Protein AF-A0A6V7IRJ6-F1 (afdb_monomer)

Mean predicted aligned error: 11.33 Å

pLDDT: mean 83.78, std 18.16, range [30.88, 98.12]

Secondary structure (DSSP, 8-state):
----PPPPP-----PPP------GGGSSHHHHHHHHHHHHHHS-EEEEEEEE-SSTTEEEEEEEETTEEEEEEEE--EEEEEEESSPPPPPPTT-SEEE---PPGGGPPPSEEEEEEE-HHHHHHHHHHHHHHHTSTTEEEEESTT--HHHHHHHHHTTEEEE-GGG----SSEEEGGGEEEPP-SSPTTTT--PPPEEEEEEE-TTSSEEEEEEEETTTTEEEEEEEE-

Radius of gyration: 30.09 Å; Cα contacts (8 Å, |Δi|>4): 335; chains: 1; bounding box: 64×112×62 Å

Structure (mmCIF, N/CA/C/O backbone):
data_AF-A0A6V7IRJ6-F1
#
_entry.id   AF-A0A6V7IRJ6-F1
#
loop_
_atom_site.group_PDB
_atom_site.id
_atom_site.type_symbol
_atom_site.label_atom_id
_atom_site.label_alt_id
_atom_site.label_comp_id
_atom_site.label_asym_id
_atom_site.label_entity_id
_atom_site.label_seq_id
_atom_site.pdbx_PDB_ins_code
_atom_site.Cartn_x
_atom_site.Cartn_y
_atom_site.Cartn_z
_atom_site.occupancy
_atom_site.B_iso_or_equiv
_at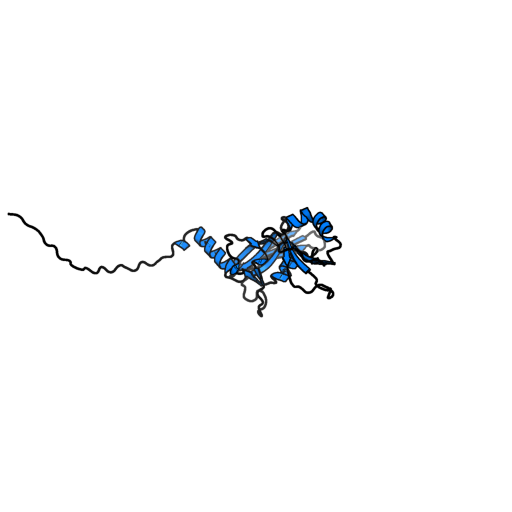om_site.auth_seq_id
_atom_site.auth_comp_id
_atom_site.auth_asym_id
_atom_site.auth_atom_id
_atom_site.pdbx_PDB_model_num
ATOM 1 N N . SER A 1 1 ? 19.409 89.544 25.525 1.00 38.66 1 SER A N 1
ATOM 2 C CA . SER A 1 1 ? 18.412 88.975 24.592 1.00 38.66 1 SER A CA 1
ATOM 3 C C . SER A 1 1 ? 19.029 87.798 23.844 1.00 38.66 1 SER A C 1
ATOM 5 O O . SER A 1 1 ? 20.207 87.872 23.528 1.00 38.66 1 SER A O 1
ATOM 7 N N . ARG A 1 2 ? 18.235 86.747 23.585 1.00 36.34 2 ARG A N 1
ATOM 8 C CA . ARG A 1 2 ? 18.533 85.481 22.866 1.00 36.34 2 ARG A CA 1
ATOM 9 C C . ARG A 1 2 ? 19.335 84.376 23.589 1.00 36.34 2 ARG A C 1
ATOM 11 O O . ARG A 1 2 ? 20.549 84.266 23.498 1.00 36.34 2 ARG A O 1
ATOM 18 N N . LYS A 1 3 ? 18.551 83.475 24.202 1.00 33.25 3 LYS A N 1
ATOM 19 C CA . LYS A 1 3 ? 18.837 82.059 24.508 1.00 33.25 3 LYS A CA 1
ATOM 20 C C . LYS A 1 3 ? 19.249 81.275 23.249 1.00 33.25 3 LYS A C 1
ATOM 22 O O . LYS A 1 3 ? 18.560 81.372 22.236 1.00 33.25 3 LYS A O 1
ATOM 27 N N . LYS A 1 4 ? 20.220 80.361 23.374 1.00 36.44 4 LYS A N 1
ATOM 28 C CA . LYS A 1 4 ? 20.241 79.091 22.623 1.00 36.44 4 LYS A CA 1
ATOM 29 C C . LYS A 1 4 ? 20.720 77.950 23.528 1.00 36.44 4 LYS A C 1
ATOM 31 O O . LYS A 1 4 ? 21.815 77.984 24.076 1.00 36.44 4 LYS A O 1
ATOM 36 N N . LYS A 1 5 ? 19.815 76.983 23.707 1.00 35.53 5 LYS A N 1
ATOM 37 C CA . LYS A 1 5 ? 19.931 75.736 24.473 1.00 35.53 5 LYS A CA 1
ATOM 38 C C . LYS A 1 5 ? 20.970 74.800 23.840 1.00 35.53 5 LYS A C 1
ATOM 40 O O . LYS A 1 5 ? 20.892 74.535 22.645 1.00 35.53 5 LYS A O 1
ATOM 45 N N . LYS A 1 6 ? 21.852 74.238 24.667 1.00 34.88 6 LYS A N 1
ATOM 46 C CA . LYS A 1 6 ? 22.570 72.974 24.436 1.00 34.88 6 LYS A CA 1
ATOM 47 C C . LYS A 1 6 ? 21.874 71.923 25.307 1.00 34.88 6 LYS A C 1
ATOM 49 O O . LYS A 1 6 ? 21.840 72.105 26.521 1.00 34.88 6 LYS A O 1
ATOM 54 N N . LEU A 1 7 ? 21.301 70.873 24.718 1.00 33.62 7 LEU A N 1
ATOM 55 C CA . LEU A 1 7 ? 20.891 69.675 25.457 1.00 33.62 7 LEU A CA 1
ATOM 56 C C . LEU A 1 7 ? 21.955 68.597 25.242 1.00 33.62 7 LEU A C 1
ATOM 58 O O . LEU A 1 7 ? 22.307 68.290 24.105 1.00 33.62 7 LEU A O 1
ATOM 62 N N . ARG A 1 8 ? 22.487 68.095 26.358 1.00 32.59 8 ARG A N 1
ATOM 63 C CA . ARG A 1 8 ? 23.376 66.938 26.462 1.00 32.59 8 ARG A CA 1
ATOM 64 C C . ARG A 1 8 ? 22.530 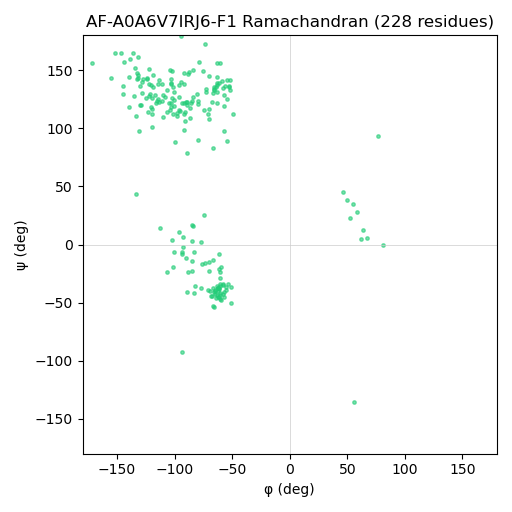65.683 26.690 1.00 32.59 8 ARG A C 1
ATOM 66 O O . ARG A 1 8 ? 21.477 65.757 27.316 1.00 32.59 8 ARG A O 1
ATOM 73 N N . SER A 1 9 ? 23.034 64.577 26.164 1.00 30.88 9 SER A N 1
ATOM 74 C CA . SER A 1 9 ? 22.588 63.196 26.333 1.00 30.88 9 SER A CA 1
ATOM 75 C C . SER A 1 9 ? 22.545 62.764 27.801 1.00 30.88 9 SER A C 1
ATOM 77 O O . SER A 1 9 ? 23.502 63.008 28.536 1.00 30.88 9 SER A O 1
ATOM 79 N N . ALA A 1 10 ? 21.473 62.075 28.185 1.00 33.12 10 ALA A N 1
ATOM 80 C CA . ALA A 1 10 ? 21.418 61.221 29.363 1.00 33.12 10 ALA A CA 1
ATOM 81 C C . ALA A 1 10 ? 20.864 59.864 28.910 1.00 33.12 10 ALA A C 1
ATOM 83 O O . ALA A 1 10 ? 19.788 59.799 28.315 1.00 33.12 10 ALA A O 1
ATOM 84 N N . GLU A 1 11 ? 21.675 58.830 29.106 1.00 35.16 11 GLU A N 1
ATOM 85 C CA . GLU A 1 11 ? 21.321 57.422 28.972 1.00 35.16 11 GLU A CA 1
ATOM 86 C C . GLU A 1 11 ? 20.320 57.073 30.075 1.00 35.16 11 GLU A C 1
ATOM 88 O O . GLU A 1 11 ? 20.567 57.386 31.238 1.00 35.16 11 GLU A O 1
ATOM 93 N N . ASP A 1 12 ? 19.210 56.431 29.713 1.00 33.56 12 ASP A N 1
ATOM 94 C CA . ASP A 1 12 ? 18.345 55.767 30.682 1.00 33.56 12 ASP A CA 1
ATOM 95 C C . ASP A 1 12 ? 18.006 54.374 30.147 1.00 33.56 12 ASP A C 1
ATOM 97 O O . ASP A 1 12 ? 17.361 54.197 29.107 1.00 33.56 12 ASP A O 1
ATOM 101 N N . SER A 1 13 ? 18.567 53.383 30.829 1.00 37.31 13 SER A N 1
ATOM 102 C CA . SER A 1 13 ? 18.490 51.963 30.520 1.00 37.31 13 SER A CA 1
ATOM 103 C C . SER A 1 13 ? 17.146 51.424 31.002 1.00 37.31 13 SER A C 1
ATOM 105 O O . SER A 1 13 ? 17.022 50.975 32.137 1.00 37.31 13 SER A O 1
ATOM 107 N N . ALA A 1 14 ? 16.129 51.468 30.143 1.00 35.50 14 ALA A N 1
ATOM 108 C CA . ALA A 1 14 ? 14.852 50.814 30.408 1.00 35.50 14 ALA A CA 1
ATOM 109 C C . ALA A 1 14 ? 14.903 49.345 29.954 1.00 35.50 14 ALA A C 1
ATOM 111 O O . ALA A 1 14 ? 14.922 49.037 28.760 1.00 35.50 14 ALA A O 1
ATOM 112 N N . GLU A 1 15 ? 14.928 48.437 30.930 1.00 33.97 15 GLU A N 1
ATOM 113 C CA . GLU A 1 15 ? 14.764 46.997 30.749 1.00 33.97 15 GLU A CA 1
ATOM 114 C C . GLU A 1 15 ? 13.424 46.682 30.062 1.00 33.97 15 GLU A C 1
ATOM 116 O O . GLU A 1 15 ? 12.343 46.968 30.576 1.00 33.97 15 GLU A O 1
ATOM 121 N N . ILE A 1 16 ? 13.494 46.058 28.886 1.00 40.81 16 ILE A N 1
ATOM 122 C CA . ILE A 1 16 ? 12.331 45.517 28.179 1.00 40.81 16 ILE A CA 1
ATOM 123 C C . ILE A 1 16 ? 11.978 44.172 28.834 1.00 40.81 16 ILE A C 1
ATOM 125 O O . ILE A 1 16 ? 12.826 43.271 28.837 1.00 40.81 16 ILE A O 1
ATOM 129 N N . PRO A 1 17 ? 10.748 43.957 29.341 1.00 37.81 17 PRO A N 1
ATOM 130 C CA . PRO A 1 17 ? 10.346 42.641 29.810 1.00 37.81 17 PRO A CA 1
ATOM 131 C C . PRO A 1 17 ? 10.358 41.686 28.617 1.00 37.81 17 PRO A C 1
ATOM 133 O O . PRO A 1 17 ? 9.674 41.923 27.618 1.00 37.81 17 PRO A O 1
ATOM 136 N N . ARG A 1 18 ? 11.141 40.604 28.712 1.00 40.09 18 ARG A N 1
ATOM 137 C CA . ARG A 1 18 ? 11.117 39.495 27.751 1.00 40.09 18 ARG A CA 1
ATOM 138 C C . ARG A 1 18 ? 9.696 38.947 27.685 1.00 40.09 18 ARG A C 1
ATOM 140 O O . ARG A 1 18 ? 9.286 38.151 28.527 1.00 40.09 18 ARG A O 1
ATOM 147 N N . GLY A 1 19 ? 8.947 39.394 26.681 1.00 34.41 19 GLY A N 1
ATOM 148 C CA . GLY A 1 19 ? 7.663 38.820 26.333 1.00 34.41 19 GLY A CA 1
ATOM 149 C C . GLY A 1 19 ? 7.848 37.327 26.101 1.00 34.41 19 GLY A C 1
ATOM 150 O O . GLY A 1 19 ? 8.685 36.912 25.299 1.00 34.41 19 GLY A O 1
ATOM 151 N N . LEU A 1 20 ? 7.071 36.519 26.823 1.00 39.84 20 LEU A N 1
ATOM 152 C CA . LEU A 1 20 ? 6.824 35.136 26.452 1.00 39.84 20 LEU A CA 1
ATOM 153 C C . LEU A 1 20 ? 6.416 35.144 24.973 1.00 39.84 20 LEU A C 1
ATOM 155 O O . LEU A 1 20 ? 5.342 35.649 24.636 1.00 39.84 20 LEU A O 1
ATOM 159 N N . VAL A 1 21 ? 7.253 34.589 24.096 1.00 43.25 21 VAL A N 1
ATOM 160 C CA . VAL A 1 21 ? 6.847 34.227 22.735 1.00 43.25 21 VAL A CA 1
ATOM 161 C C . VAL A 1 21 ? 5.839 33.095 22.891 1.00 43.25 21 VAL A C 1
ATOM 163 O O . VAL A 1 21 ? 6.161 31.909 22.886 1.00 43.25 21 VAL A O 1
ATOM 166 N N . ARG A 1 22 ? 4.591 33.470 23.152 1.00 46.69 22 ARG A N 1
ATOM 167 C CA . ARG A 1 22 ? 3.464 32.556 23.140 1.00 46.69 22 ARG A CA 1
ATOM 168 C C . ARG A 1 22 ? 3.274 32.213 21.667 1.00 46.69 22 ARG A C 1
ATOM 170 O O . ARG A 1 22 ? 2.869 33.082 20.902 1.00 46.69 22 ARG A O 1
ATOM 177 N N . ASN A 1 23 ? 3.621 30.990 21.261 1.00 46.50 23 ASN A N 1
ATOM 178 C CA . ASN A 1 23 ? 3.364 30.473 19.913 1.00 46.50 23 ASN A CA 1
ATOM 179 C C . ASN A 1 23 ? 1.862 30.614 19.586 1.00 46.50 23 ASN A C 1
ATOM 181 O O . ASN A 1 23 ? 1.068 29.712 19.864 1.00 46.50 23 ASN A O 1
ATOM 185 N N . MET A 1 24 ? 1.461 31.756 19.013 1.00 46.59 24 MET A N 1
ATOM 186 C CA . MET A 1 24 ? 0.076 32.044 18.615 1.00 46.59 24 MET A CA 1
ATOM 187 C C . MET A 1 24 ? -0.393 31.149 17.463 1.00 46.59 24 MET A C 1
ATOM 189 O O . MET A 1 24 ? -1.599 31.016 17.259 1.00 46.59 24 MET A O 1
ATOM 193 N N . GLU A 1 25 ? 0.528 30.450 16.789 1.00 51.25 25 GLU A N 1
ATOM 194 C CA . GLU A 1 25 ? 0.217 29.439 15.768 1.00 51.25 25 GLU A CA 1
ATOM 195 C C . GLU A 1 25 ? -0.596 28.247 16.307 1.00 51.25 25 GLU A C 1
ATOM 197 O O . GLU A 1 25 ? -1.053 27.420 15.531 1.00 51.25 25 GLU A O 1
ATOM 202 N N . THR A 1 26 ? -0.795 28.133 17.624 1.00 49.78 26 THR A N 1
ATOM 203 C CA . THR A 1 26 ? -1.525 27.014 18.247 1.00 49.78 26 THR A CA 1
ATOM 204 C C . THR A 1 26 ? -3.019 27.267 18.472 1.00 49.78 26 THR A C 1
ATOM 206 O O . THR A 1 26 ? -3.723 26.344 18.870 1.00 49.78 26 THR A O 1
ATOM 209 N N . SER A 1 27 ? -3.521 28.486 18.231 1.00 57.78 27 SER A N 1
ATOM 210 C CA . SER A 1 27 ? -4.923 28.846 18.533 1.00 57.78 27 SER A CA 1
ATOM 211 C C . SER A 1 27 ? -5.869 28.838 17.327 1.00 57.78 27 SER A C 1
ATOM 213 O O . SER A 1 27 ? -7.077 28.987 17.494 1.00 57.78 27 SER A O 1
ATOM 215 N N . THR A 1 28 ? -5.346 28.647 16.115 1.00 73.44 28 THR A N 1
ATOM 216 C CA . THR A 1 28 ? -6.130 28.644 14.876 1.00 73.44 28 THR A CA 1
ATOM 217 C C . THR A 1 28 ? -6.372 27.216 14.386 1.00 73.44 28 THR A C 1
ATOM 219 O O . THR A 1 28 ? -5.529 26.335 14.552 1.00 73.44 28 THR A O 1
ATOM 222 N N . LEU A 1 29 ? -7.509 26.980 13.721 1.00 72.62 29 LEU A N 1
ATOM 223 C CA . LEU A 1 29 ? -7.839 25.700 13.072 1.00 72.62 29 LEU A CA 1
ATOM 224 C C . LEU A 1 29 ? -6.706 25.211 12.145 1.00 72.62 29 LEU A C 1
ATOM 226 O O . LEU A 1 29 ? -6.395 24.023 12.105 1.00 72.62 29 LEU A O 1
ATOM 230 N N . SER A 1 30 ? -6.034 26.145 11.463 1.00 73.44 30 SER A N 1
ATOM 231 C CA . SER A 1 30 ? -4.861 25.874 10.626 1.00 73.44 30 SER A CA 1
ATOM 232 C C . SER A 1 30 ? -3.672 25.308 11.412 1.00 73.44 30 SER A C 1
ATOM 234 O O . SER A 1 30 ? -2.990 24.409 10.925 1.00 73.44 30 SER A O 1
ATOM 236 N N . GLY A 1 31 ? -3.449 25.774 12.642 1.00 74.31 31 GLY A N 1
ATOM 237 C CA . GLY A 1 31 ? -2.409 25.264 13.533 1.00 74.31 31 GLY A CA 1
ATOM 238 C C . GLY A 1 31 ? -2.655 23.823 13.974 1.00 74.31 31 GLY A C 1
ATOM 239 O O . GLY A 1 31 ? -1.730 23.009 13.989 1.00 74.31 31 GLY A O 1
ATOM 240 N N . PHE A 1 32 ? -3.913 23.481 14.273 1.00 73.56 32 PHE A N 1
ATOM 241 C CA . PHE A 1 32 ? -4.308 22.108 14.602 1.00 73.56 32 PHE A CA 1
ATOM 242 C C . PHE A 1 32 ? -4.112 21.156 13.419 1.00 73.56 32 PHE A C 1
ATOM 244 O O . PHE A 1 32 ? -3.514 20.094 13.596 1.00 73.56 32 PHE A O 1
ATOM 251 N N . LEU A 1 33 ? -4.545 21.556 12.218 1.00 73.25 33 LEU A N 1
ATOM 252 C CA . LEU A 1 33 ? -4.362 20.762 10.998 1.00 73.25 33 LEU A CA 1
ATOM 253 C C . LEU A 1 33 ? -2.880 20.535 10.699 1.00 73.25 33 LEU A C 1
ATOM 255 O O . LEU A 1 33 ? -2.457 19.397 10.515 1.00 73.25 33 LEU A O 1
ATOM 259 N N . ARG A 1 34 ? -2.064 21.590 10.763 1.00 76.50 34 ARG A N 1
ATOM 260 C CA . ARG A 1 34 ? -0.619 21.493 10.524 1.00 76.50 34 ARG A CA 1
ATOM 261 C C . ARG A 1 34 ? 0.080 20.597 11.549 1.00 76.50 34 ARG A C 1
ATOM 263 O O . ARG A 1 34 ? 0.989 19.851 11.194 1.00 76.50 34 ARG A O 1
ATOM 270 N N . LYS A 1 35 ? -0.344 20.630 12.818 1.00 77.19 35 LYS A N 1
ATOM 271 C CA . LYS A 1 35 ? 0.189 19.743 13.864 1.00 77.19 35 LYS A CA 1
ATOM 272 C C . LYS A 1 35 ? -0.191 18.280 13.621 1.00 77.19 35 LYS A C 1
ATOM 274 O O . LYS A 1 35 ? 0.668 17.415 13.766 1.00 77.19 35 LYS A O 1
ATOM 279 N N . ALA A 1 36 ? -1.444 18.008 13.255 1.00 75.31 36 ALA A N 1
ATOM 280 C CA . ALA A 1 36 ? -1.906 16.658 12.930 1.00 75.31 36 ALA A CA 1
ATOM 281 C C . ALA A 1 36 ? -1.178 16.096 11.697 1.00 75.31 36 ALA A C 1
ATOM 283 O O . ALA A 1 36 ? -0.689 14.971 11.729 1.00 75.31 36 ALA A O 1
ATOM 284 N N . GLN A 1 37 ? -1.003 16.914 10.659 1.00 78.19 37 GLN A N 1
ATOM 285 C 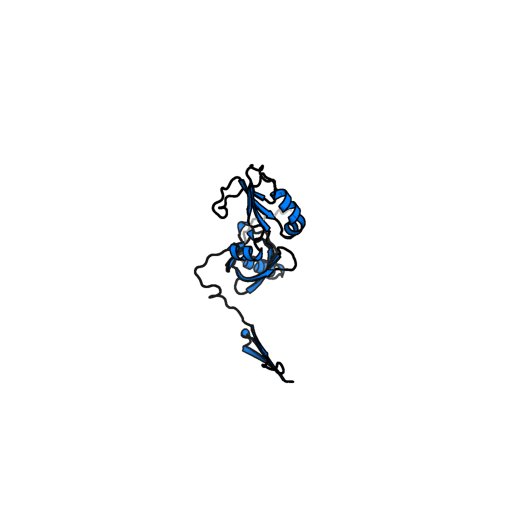CA . GLN A 1 37 ? -0.230 16.555 9.467 1.00 78.19 37 GLN A CA 1
ATOM 286 C C . GLN A 1 37 ? 1.237 16.288 9.780 1.00 78.19 37 GLN A C 1
ATOM 288 O O . GLN A 1 37 ? 1.830 15.353 9.254 1.00 78.19 37 GLN A O 1
ATOM 293 N N . ARG A 1 38 ? 1.831 17.089 10.664 1.00 81.62 38 ARG A N 1
ATOM 294 C CA . ARG A 1 38 ? 3.221 16.890 11.056 1.00 81.62 38 ARG A CA 1
ATOM 295 C C . ARG A 1 38 ? 3.422 15.571 11.798 1.00 81.62 38 ARG A C 1
ATOM 297 O O . ARG A 1 38 ? 4.356 14.856 11.470 1.00 81.62 38 ARG A O 1
ATOM 304 N N . LYS A 1 39 ? 2.519 15.209 12.718 1.00 84.38 39 LYS A N 1
ATOM 305 C CA . LYS A 1 39 ? 2.527 13.869 13.333 1.00 84.38 39 LYS A CA 1
ATOM 306 C C . LYS A 1 39 ? 2.413 12.766 12.280 1.00 84.38 39 LYS A C 1
ATOM 308 O O . LYS A 1 39 ? 3.133 11.781 12.345 1.00 84.38 39 LYS A O 1
ATOM 313 N N . LEU A 1 40 ? 1.532 12.952 11.296 1.00 87.31 40 LEU A N 1
ATOM 314 C CA . LEU A 1 40 ? 1.356 11.995 10.209 1.00 87.31 40 LEU A CA 1
ATOM 315 C C . LEU A 1 40 ? 2.648 11.795 9.401 1.00 87.31 40 LEU A C 1
ATOM 317 O O . LEU A 1 40 ? 2.912 10.694 8.947 1.00 87.31 40 LEU A O 1
ATOM 321 N N . ILE A 1 41 ? 3.473 12.824 9.228 1.00 88.31 41 ILE A N 1
ATOM 322 C CA . ILE A 1 41 ? 4.736 12.714 8.485 1.00 88.31 41 ILE A CA 1
ATOM 323 C C . ILE A 1 41 ? 5.873 12.171 9.363 1.00 88.31 41 ILE A C 1
ATOM 325 O O . ILE A 1 41 ? 6.658 11.346 8.899 1.00 88.31 41 ILE A O 1
ATOM 329 N N . ASP A 1 42 ? 5.961 12.628 10.612 1.00 88.50 42 ASP A N 1
ATOM 330 C CA . ASP A 1 42 ? 7.116 12.387 11.483 1.00 88.50 42 ASP A CA 1
ATOM 331 C C . ASP A 1 42 ? 7.039 11.032 12.223 1.00 88.50 42 ASP A C 1
ATOM 333 O O . ASP A 1 42 ? 8.073 10.498 12.631 1.00 88.50 42 ASP A O 1
ATOM 337 N N . SER A 1 43 ? 5.839 10.461 12.392 1.00 91.44 43 SER A N 1
ATOM 338 C CA . SER A 1 43 ? 5.612 9.262 13.212 1.00 91.44 43 SER A CA 1
ATOM 339 C C . SER A 1 43 ? 5.398 7.988 12.377 1.00 91.44 43 SER A C 1
ATOM 341 O O . SER A 1 43 ? 4.859 8.047 11.269 1.00 91.44 43 SER A O 1
ATOM 343 N N . PRO A 1 44 ? 5.779 6.803 12.897 1.00 93.31 44 PRO A N 1
ATOM 344 C CA . PRO A 1 44 ? 5.533 5.529 12.231 1.00 93.31 44 PRO A CA 1
ATOM 345 C C . PRO A 1 44 ? 4.042 5.169 12.232 1.00 93.31 44 PRO A C 1
ATOM 347 O O . PRO A 1 44 ? 3.308 5.431 13.186 1.00 93.31 44 PRO A O 1
ATOM 350 N N . TRP A 1 45 ? 3.596 4.528 11.158 1.00 94.81 45 TRP A N 1
ATOM 351 C CA . TRP A 1 45 ? 2.210 4.139 10.926 1.00 94.81 45 TRP A CA 1
ATOM 352 C C . TRP A 1 45 ? 2.053 2.645 11.137 1.00 94.81 45 TRP A C 1
ATOM 354 O O . TRP A 1 45 ? 2.664 1.855 10.423 1.00 94.81 45 TRP A O 1
ATOM 364 N N . HIS A 1 46 ? 1.183 2.242 12.057 1.00 95.19 46 HIS A N 1
ATOM 365 C CA . HIS A 1 46 ? 0.773 0.848 12.194 1.00 95.19 46 HIS A CA 1
ATOM 366 C C . HIS A 1 46 ? -0.468 0.608 11.329 1.00 95.19 46 HIS A C 1
ATOM 368 O O . HIS A 1 46 ? -1.566 1.051 11.671 1.00 95.19 46 HIS A O 1
ATOM 374 N N . ILE A 1 47 ? -0.303 -0.079 10.201 1.00 95.94 47 ILE A N 1
ATOM 375 C CA . ILE A 1 47 ? -1.370 -0.292 9.215 1.00 95.94 47 ILE A CA 1
ATOM 376 C C . ILE A 1 47 ? -2.352 -1.331 9.742 1.00 95.94 47 ILE A C 1
ATOM 378 O O . ILE A 1 47 ? -1.975 -2.488 9.892 1.00 95.94 47 ILE A O 1
ATOM 382 N N . LEU A 1 48 ? -3.606 -0.947 9.980 1.00 95.62 48 LEU A N 1
ATOM 383 C CA . LEU A 1 48 ? -4.670 -1.847 10.438 1.00 95.62 48 LEU A CA 1
ATOM 384 C C . LEU A 1 48 ? -5.421 -2.487 9.270 1.00 95.62 48 LEU A C 1
ATOM 386 O O . LEU A 1 48 ? -5.776 -3.662 9.323 1.00 95.62 48 LEU A O 1
ATOM 390 N N . GLN A 1 49 ? -5.696 -1.703 8.227 1.00 96.31 49 GLN A N 1
ATOM 391 C CA . GLN A 1 49 ? -6.463 -2.171 7.081 1.00 96.31 49 GLN A CA 1
ATOM 392 C C . GLN A 1 49 ? -6.129 -1.364 5.829 1.00 96.31 49 GLN A C 1
ATOM 394 O O . GLN A 1 49 ? -5.971 -0.145 5.882 1.00 96.31 49 GLN A O 1
ATOM 399 N N . VAL A 1 50 ? -6.097 -2.051 4.691 1.00 97.88 50 VAL A N 1
ATOM 400 C CA . VAL A 1 50 ? -6.043 -1.446 3.360 1.00 97.88 50 VAL A CA 1
ATOM 401 C C . VAL A 1 50 ? -7.284 -1.904 2.602 1.00 97.88 50 VAL A C 1
ATOM 403 O O . VAL A 1 50 ? -7.547 -3.104 2.533 1.00 97.88 50 VAL A O 1
ATOM 406 N N . VAL A 1 51 ? -8.063 -0.968 2.064 1.00 97.62 51 VAL A N 1
ATOM 407 C CA . VAL A 1 51 ? -9.312 -1.267 1.346 1.00 97.62 51 VAL A CA 1
ATOM 408 C C . VAL A 1 51 ? -9.299 -0.575 -0.009 1.00 97.62 51 VAL A C 1
ATOM 410 O O . VAL A 1 51 ? -9.018 0.619 -0.084 1.00 97.62 51 VAL A O 1
ATOM 413 N N . GLU A 1 52 ? -9.608 -1.313 -1.071 1.00 96.38 52 GLU A N 1
ATOM 414 C CA . GLU A 1 52 ? -9.811 -0.749 -2.410 1.00 96.38 52 GLU A CA 1
ATOM 415 C C . GLU A 1 52 ? -11.015 0.197 -2.413 1.00 96.38 52 GLU A C 1
ATOM 417 O O . GLU A 1 52 ? -12.040 -0.076 -1.782 1.00 96.38 52 GLU A O 1
ATOM 422 N N . THR A 1 53 ? -10.895 1.333 -3.097 1.00 96.81 53 THR A N 1
ATOM 423 C CA . THR A 1 53 ? -12.037 2.225 -3.328 1.00 96.81 53 THR A CA 1
ATOM 424 C C . THR A 1 53 ? -12.681 1.923 -4.684 1.00 96.81 53 THR A C 1
ATOM 426 O O . THR A 1 53 ? -12.245 1.046 -5.424 1.00 96.81 53 THR A O 1
ATOM 429 N N . HIS A 1 54 ? -13.740 2.658 -5.028 1.00 94.44 54 HIS A N 1
ATOM 430 C CA . HIS A 1 54 ? -14.338 2.587 -6.365 1.00 94.44 54 HIS A CA 1
ATOM 431 C C . HIS A 1 54 ? -13.446 3.198 -7.459 1.00 94.44 54 HIS A C 1
ATOM 433 O O . HIS A 1 54 ? -13.699 2.979 -8.640 1.00 94.44 54 HIS A O 1
ATOM 439 N N . GLU A 1 55 ? -12.425 3.972 -7.081 1.00 95.75 55 GLU A N 1
ATOM 440 C CA . GLU A 1 55 ? -11.489 4.603 -8.008 1.00 95.75 55 GLU A CA 1
ATOM 441 C C . GLU A 1 55 ? -10.276 3.676 -8.232 1.00 95.75 55 GLU A C 1
ATOM 443 O O . GLU A 1 55 ? -9.575 3.343 -7.271 1.00 95.75 55 GLU A O 1
ATOM 448 N N . PRO A 1 56 ? -9.980 3.257 -9.478 1.00 95.69 56 PRO A N 1
ATOM 449 C CA . PRO A 1 56 ? -8.860 2.362 -9.759 1.00 95.69 56 PRO A CA 1
ATOM 450 C C . PRO A 1 56 ? -7.516 2.918 -9.283 1.00 95.69 56 PRO A C 1
ATOM 452 O O . PRO A 1 56 ? -7.137 4.037 -9.616 1.00 95.69 56 PRO A O 1
ATOM 455 N N . GLY A 1 57 ? -6.770 2.118 -8.519 1.00 96.38 57 GLY A N 1
ATOM 456 C CA . GLY A 1 57 ? -5.478 2.525 -7.959 1.00 96.38 57 GLY A CA 1
ATOM 457 C C . GLY A 1 57 ? -5.574 3.371 -6.691 1.00 96.38 57 GLY A C 1
ATOM 458 O O . GLY A 1 57 ? -4.539 3.708 -6.120 1.00 96.38 57 GLY A O 1
ATOM 459 N N . HIS A 1 58 ? -6.776 3.677 -6.203 1.00 97.50 58 HIS A N 1
ATOM 460 C CA . HIS A 1 58 ? -6.971 4.377 -4.940 1.00 97.50 58 HIS A CA 1
ATOM 461 C C . HIS A 1 58 ? -7.371 3.403 -3.830 1.00 97.50 58 HIS A C 1
ATOM 463 O O . HIS A 1 58 ? -8.237 2.541 -3.982 1.00 97.50 58 HIS A O 1
ATOM 469 N N . PHE A 1 59 ? -6.740 3.574 -2.674 1.00 98.12 59 PHE A N 1
ATOM 470 C CA . PHE A 1 59 ? -6.959 2.762 -1.488 1.00 98.12 59 PHE A CA 1
ATOM 471 C C . PHE A 1 59 ? -7.252 3.653 -0.286 1.00 98.12 59 PHE A C 1
ATOM 473 O O . PHE A 1 59 ? -6.655 4.718 -0.105 1.00 98.12 59 PHE A O 1
ATOM 480 N N . ARG A 1 60 ? -8.157 3.188 0.573 1.00 97.75 60 ARG A N 1
ATOM 481 C CA . ARG A 1 60 ? -8.340 3.714 1.923 1.00 97.75 60 ARG A CA 1
ATOM 482 C C . ARG A 1 60 ? -7.445 2.923 2.869 1.00 97.75 60 ARG A C 1
ATOM 484 O O . ARG A 1 60 ? -7.658 1.728 3.075 1.00 97.75 60 ARG A O 1
ATOM 491 N N . LEU A 1 61 ? -6.457 3.600 3.433 1.00 97.31 61 LEU A N 1
ATOM 492 C CA . LEU A 1 61 ? -5.530 3.057 4.414 1.00 97.31 61 LEU A CA 1
ATOM 493 C C . LEU A 1 61 ? -5.962 3.514 5.810 1.00 97.31 61 LEU A C 1
ATOM 495 O O . LEU A 1 61 ? -5.995 4.710 6.091 1.00 97.31 61 LEU A O 1
ATOM 499 N N . TRP A 1 62 ? -6.287 2.565 6.680 1.00 96.81 62 TRP A N 1
ATOM 500 C CA . TRP A 1 62 ? -6.516 2.818 8.098 1.00 96.81 62 TRP A CA 1
ATOM 501 C C . TRP A 1 62 ? -5.236 2.511 8.858 1.00 96.81 62 TRP A C 1
ATOM 503 O O . TRP A 1 62 ? -4.801 1.356 8.890 1.00 96.81 62 TRP A O 1
ATOM 513 N N . ALA A 1 63 ? -4.639 3.531 9.463 1.00 95.38 63 ALA A N 1
ATOM 514 C CA . ALA A 1 63 ? -3.397 3.386 10.205 1.00 95.38 63 ALA A CA 1
ATOM 515 C C . ALA A 1 63 ? -3.481 4.063 11.570 1.00 95.38 63 ALA A C 1
ATOM 517 O O . ALA A 1 63 ? -4.094 5.119 11.720 1.00 95.38 63 ALA A O 1
ATOM 518 N N . LEU A 1 64 ? -2.852 3.443 12.562 1.00 94.44 64 LEU A N 1
ATOM 519 C CA . LEU A 1 64 ? -2.644 4.043 13.868 1.00 94.44 64 LEU A CA 1
ATOM 520 C C . LEU A 1 64 ? -1.323 4.820 13.854 1.00 94.44 64 LEU A C 1
ATOM 522 O O . LEU A 1 64 ? -0.271 4.239 13.572 1.00 94.44 64 LEU A O 1
ATOM 526 N N . VAL A 1 65 ? -1.391 6.110 14.167 1.00 92.69 65 VAL A N 1
ATOM 527 C CA . VAL A 1 65 ? -0.250 7.033 14.220 1.00 92.69 65 VAL A CA 1
ATOM 528 C C . VAL A 1 65 ? -0.318 7.757 15.558 1.00 92.69 65 VAL A C 1
ATOM 530 O O . VAL A 1 65 ? -1.331 8.373 15.868 1.00 92.69 65 VAL A O 1
ATOM 533 N N . ASP A 1 66 ? 0.709 7.620 16.397 1.00 89.31 66 ASP A N 1
ATOM 534 C CA . ASP A 1 66 ? 0.727 8.169 17.766 1.00 89.31 66 ASP A CA 1
ATOM 535 C C . ASP A 1 66 ? -0.558 7.898 18.578 1.00 89.31 66 ASP A C 1
ATOM 537 O O . ASP A 1 66 ? -1.087 8.783 19.249 1.00 89.31 66 ASP A O 1
ATOM 541 N N . GLN A 1 67 ? -1.062 6.658 18.528 1.00 87.69 67 GLN A N 1
ATOM 542 C CA . GLN A 1 67 ? -2.300 6.208 19.196 1.00 87.69 67 GLN A CA 1
ATOM 543 C C . GLN A 1 67 ? -3.608 6.819 18.652 1.00 87.69 67 GLN A C 1
ATOM 545 O O . GLN A 1 67 ? -4.684 6.538 19.187 1.00 87.69 67 GLN A O 1
ATOM 550 N N . GLU A 1 68 ? -3.548 7.601 17.575 1.00 89.00 68 GLU A N 1
ATOM 551 C CA . GLU A 1 68 ? -4.705 8.158 16.875 1.00 89.00 68 GLU A CA 1
ATOM 552 C C . GLU A 1 68 ? -4.963 7.365 15.584 1.00 89.00 68 GLU A C 1
ATOM 554 O O . GLU A 1 68 ? -4.038 6.952 14.885 1.00 89.00 68 GLU A O 1
ATOM 559 N N . LEU A 1 69 ? -6.235 7.087 15.283 1.00 91.50 69 LEU A N 1
ATOM 560 C CA . LEU A 1 69 ? -6.616 6.386 14.057 1.00 91.50 69 LEU A CA 1
ATOM 561 C C . LEU A 1 69 ? -6.769 7.397 12.920 1.00 91.50 69 LEU A C 1
ATOM 563 O O . LEU A 1 69 ? -7.621 8.282 12.991 1.00 91.50 69 LEU A O 1
ATOM 567 N N . HIS A 1 70 ? -6.003 7.210 11.851 1.00 92.50 70 HIS A N 1
ATOM 568 C CA . HIS A 1 70 ? -6.049 8.041 10.657 1.00 92.50 70 HIS A CA 1
ATOM 569 C C . HIS A 1 70 ? -6.621 7.271 9.467 1.00 92.50 70 HIS A C 1
ATOM 571 O O . HIS A 1 70 ? -6.282 6.109 9.226 1.00 92.50 70 HIS A O 1
ATOM 577 N N . GLN A 1 71 ? -7.481 7.953 8.708 1.00 94.75 71 GLN A N 1
ATOM 578 C CA . GLN A 1 71 ? -7.927 7.510 7.394 1.00 94.75 71 GLN A CA 1
ATOM 579 C C . GLN A 1 71 ? -7.094 8.223 6.330 1.00 94.75 71 GLN A C 1
ATOM 581 O O . GLN A 1 71 ? -7.230 9.428 6.140 1.00 94.75 71 GLN A O 1
ATOM 586 N N . ILE A 1 72 ? -6.272 7.472 5.612 1.00 94.81 72 ILE A N 1
ATOM 587 C CA . ILE A 1 72 ? -5.306 8.000 4.650 1.00 94.81 72 ILE A CA 1
ATOM 588 C C . ILE A 1 72 ? -5.706 7.543 3.248 1.00 94.81 72 ILE A C 1
ATOM 590 O O . ILE A 1 72 ? -6.109 6.392 3.044 1.00 94.81 72 ILE A O 1
ATOM 594 N N . ARG A 1 73 ? -5.604 8.438 2.263 1.00 95.94 73 ARG A N 1
ATOM 595 C CA . ARG A 1 73 ? -5.827 8.099 0.855 1.00 95.94 73 ARG A CA 1
ATOM 596 C C . ARG A 1 73 ? -4.502 7.700 0.215 1.00 95.94 73 ARG A C 1
ATOM 598 O O . ARG A 1 73 ? -3.622 8.535 0.025 1.00 95.94 73 ARG A O 1
ATOM 605 N N . LEU A 1 74 ? -4.375 6.429 -0.141 1.00 96.69 74 LEU A N 1
ATOM 606 C CA . LEU A 1 74 ? -3.180 5.872 -0.762 1.00 96.69 74 LEU A CA 1
ATOM 607 C C . LEU A 1 74 ? -3.396 5.700 -2.270 1.00 96.69 74 LEU A C 1
ATOM 609 O O . LEU A 1 74 ? -4.354 5.055 -2.688 1.00 96.69 74 LEU A O 1
ATOM 613 N N . ILE A 1 75 ? -2.497 6.256 -3.078 1.00 97.00 75 ILE A N 1
ATOM 614 C CA . ILE A 1 75 ? -2.492 6.125 -4.539 1.00 97.00 75 ILE A CA 1
ATOM 615 C C . ILE A 1 75 ? -1.414 5.119 -4.945 1.00 97.00 75 ILE A C 1
ATOM 617 O O . ILE A 1 75 ? -0.224 5.291 -4.655 1.00 97.00 75 ILE A O 1
ATOM 621 N N . VAL A 1 76 ? -1.834 4.070 -5.642 1.00 97.56 76 VAL A N 1
ATOM 622 C CA . VAL A 1 76 ? -1.014 2.926 -6.032 1.00 97.56 76 VAL A CA 1
ATOM 623 C C . VAL A 1 76 ? -0.995 2.818 -7.558 1.00 97.56 76 VAL A C 1
ATOM 625 O O . VAL A 1 76 ? -2.020 2.501 -8.160 1.00 97.56 76 VAL A O 1
ATOM 628 N N . PRO A 1 77 ? 0.157 3.059 -8.208 1.00 96.88 77 PRO A N 1
ATOM 629 C CA . PRO A 1 77 ? 0.276 2.889 -9.649 1.00 96.88 77 PRO A CA 1
ATOM 630 C C . PRO A 1 77 ? 0.435 1.411 -10.037 1.00 96.88 77 PRO A C 1
ATOM 632 O O . PRO A 1 77 ? 0.958 0.586 -9.275 1.00 96.88 77 PRO A O 1
ATOM 635 N N . ARG A 1 78 ? 0.089 1.094 -11.285 1.00 96.12 78 ARG A N 1
ATOM 636 C CA . ARG A 1 78 ? 0.507 -0.137 -11.949 1.00 96.12 78 ARG A CA 1
ATOM 637 C C . ARG A 1 78 ? 1.999 -0.060 -12.248 1.00 96.12 78 ARG A C 1
ATOM 639 O O . ARG A 1 78 ? 2.453 0.764 -13.038 1.00 96.12 78 ARG A O 1
ATOM 646 N N . ILE A 1 79 ? 2.756 -0.956 -11.630 1.00 95.44 79 ILE A N 1
ATOM 647 C CA . ILE A 1 79 ? 4.167 -1.183 -11.930 1.00 95.44 79 ILE A CA 1
ATOM 648 C C . ILE A 1 79 ? 4.300 -2.504 -12.682 1.00 95.44 79 ILE A C 1
ATOM 650 O O . ILE A 1 79 ? 3.702 -3.509 -12.296 1.00 95.44 79 ILE A O 1
ATOM 654 N N . PHE A 1 80 ? 5.053 -2.500 -13.771 1.00 94.38 80 PHE A N 1
ATOM 655 C CA . PHE A 1 80 ? 5.399 -3.701 -14.524 1.00 94.38 80 PHE A CA 1
ATOM 656 C C . PHE A 1 80 ? 6.746 -3.491 -15.210 1.00 94.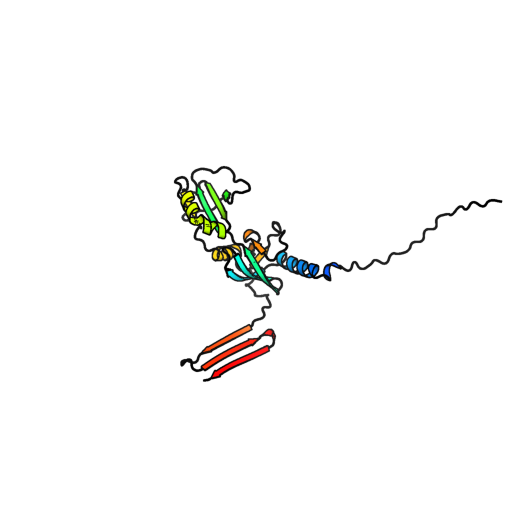38 80 PHE A C 1
ATOM 658 O O . PHE A 1 80 ? 7.243 -2.364 -15.306 1.00 94.38 80 PHE A O 1
ATOM 665 N N . TYR A 1 81 ? 7.345 -4.582 -15.669 1.00 94.38 81 TYR A N 1
ATOM 666 C CA . TYR A 1 81 ? 8.684 -4.561 -16.242 1.00 94.38 81 TYR A CA 1
ATOM 667 C C . TYR A 1 81 ? 8.673 -5.099 -17.663 1.00 94.38 81 TYR A C 1
ATOM 669 O O . TYR A 1 81 ? 8.031 -6.113 -17.935 1.00 94.38 81 TYR A O 1
ATOM 677 N N . VAL A 1 82 ? 9.408 -4.438 -18.552 1.00 92.75 82 VAL A N 1
ATOM 678 C CA . VAL A 1 82 ? 9.573 -4.856 -19.947 1.00 92.75 82 VAL A CA 1
ATOM 679 C C . VAL A 1 82 ? 11.053 -5.091 -20.210 1.00 92.75 82 VAL A C 1
ATOM 681 O O . VAL A 1 82 ? 11.859 -4.167 -20.085 1.00 92.75 82 VAL A O 1
ATOM 684 N N . ASN A 1 83 ? 11.404 -6.328 -20.552 1.00 93.94 83 ASN A N 1
ATOM 685 C CA . ASN A 1 83 ? 12.744 -6.711 -20.981 1.00 93.94 83 ASN A CA 1
ATOM 686 C C . ASN A 1 83 ? 12.806 -6.644 -22.508 1.00 93.94 83 ASN A C 1
ATOM 688 O O . ASN A 1 83 ? 12.029 -7.309 -23.194 1.00 93.94 83 ASN A O 1
ATOM 692 N N . THR A 1 84 ? 13.713 -5.838 -23.044 1.00 92.50 84 THR A N 1
ATOM 693 C CA . THR A 1 84 ? 13.820 -5.582 -24.486 1.00 92.50 84 THR A CA 1
ATOM 694 C C . THR A 1 84 ? 15.215 -5.905 -24.994 1.00 92.50 84 THR A C 1
ATOM 696 O O . THR A 1 84 ? 16.210 -5.671 -24.304 1.00 92.50 84 THR A O 1
ATOM 699 N N . ARG A 1 85 ? 15.296 -6.464 -26.203 1.00 91.94 85 ARG A N 1
ATOM 700 C CA . ARG A 1 85 ? 16.569 -6.831 -26.838 1.00 91.94 85 ARG A CA 1
ATOM 701 C C . ARG A 1 85 ? 17.351 -5.594 -27.258 1.00 91.94 85 ARG A C 1
ATOM 703 O O . ARG A 1 85 ? 18.564 -5.550 -27.078 1.00 91.94 85 ARG A O 1
ATOM 710 N N . LYS A 1 86 ? 16.647 -4.579 -27.760 1.00 90.69 86 LYS A N 1
ATOM 711 C CA . LYS A 1 86 ? 17.222 -3.304 -28.176 1.00 90.69 86 LYS A CA 1
ATOM 712 C C . LYS A 1 86 ? 17.104 -2.259 -27.076 1.00 90.69 86 LYS A C 1
ATOM 714 O O . LYS A 1 86 ? 16.058 -2.114 -26.451 1.00 90.69 86 LYS A O 1
ATOM 719 N N . GLU A 1 87 ? 18.177 -1.506 -26.882 1.00 90.69 87 GLU A N 1
ATOM 720 C CA . GLU A 1 87 ? 18.166 -0.365 -25.981 1.00 90.69 87 GLU A CA 1
ATOM 721 C C . GLU A 1 87 ? 17.240 0.740 -26.507 1.00 90.69 87 GLU A C 1
ATOM 723 O O . GLU A 1 87 ? 17.226 1.072 -27.696 1.00 90.69 87 GLU A O 1
ATOM 728 N N . ARG A 1 88 ? 16.442 1.294 -25.596 1.00 86.94 88 ARG A N 1
ATOM 729 C CA . ARG A 1 88 ? 15.619 2.480 -25.816 1.00 86.94 88 ARG A CA 1
ATOM 730 C C . ARG A 1 88 ? 16.424 3.742 -25.480 1.00 86.94 88 ARG A C 1
ATOM 732 O O . ARG A 1 88 ? 17.233 3.682 -24.554 1.00 86.94 88 ARG A O 1
ATOM 739 N N . PRO A 1 89 ? 16.190 4.861 -26.191 1.00 87.81 89 PRO A N 1
ATOM 740 C CA . PRO A 1 89 ? 16.800 6.151 -25.860 1.00 87.81 89 PRO A CA 1
ATOM 741 C C . PRO A 1 89 ? 16.392 6.594 -24.456 1.00 87.81 89 PRO A C 1
ATOM 743 O O . PRO A 1 89 ? 15.346 6.166 -23.987 1.00 87.81 89 PRO A O 1
ATOM 746 N N . ASP A 1 90 ? 17.176 7.449 -23.802 1.00 85.62 90 ASP A N 1
ATOM 747 C CA . ASP A 1 90 ? 16.859 7.892 -22.442 1.00 85.62 90 ASP A CA 1
ATOM 748 C C . ASP A 1 90 ? 15.429 8.455 -22.330 1.00 85.62 90 ASP A C 1
ATOM 750 O O . ASP A 1 90 ? 14.996 9.209 -23.209 1.00 85.62 90 ASP A O 1
ATOM 754 N N . PRO A 1 91 ? 14.685 8.086 -21.269 1.00 87.69 91 PRO A N 1
ATOM 755 C CA . PRO A 1 91 ? 13.310 8.528 -21.096 1.00 87.69 91 PRO A CA 1
ATOM 756 C C . PRO A 1 91 ? 13.259 10.046 -20.911 1.00 87.69 91 PRO A C 1
ATOM 758 O O . PRO A 1 91 ? 14.030 10.627 -20.141 1.00 87.69 91 PRO A O 1
ATOM 761 N N . GLY A 1 92 ? 12.321 10.690 -21.599 1.00 86.12 92 GLY A N 1
ATOM 762 C CA . GLY A 1 92 ? 12.009 12.096 -21.394 1.00 86.12 92 GLY A CA 1
ATOM 763 C C . GLY A 1 92 ? 11.247 12.335 -20.080 1.00 86.12 92 GLY A C 1
ATOM 764 O O . GLY A 1 92 ? 10.787 11.398 -19.430 1.00 86.12 92 GLY A O 1
ATOM 765 N N . PRO A 1 93 ? 11.024 13.603 -19.688 1.00 82.44 93 PRO A N 1
ATOM 766 C CA . PRO A 1 93 ? 10.310 13.939 -18.449 1.00 82.44 93 PRO A CA 1
ATOM 767 C C . PRO A 1 93 ? 8.862 13.424 -18.385 1.00 82.44 93 PRO A C 1
ATOM 769 O O . PRO A 1 93 ? 8.309 13.283 -17.298 1.00 82.44 93 PRO A O 1
ATOM 772 N N . ALA A 1 94 ? 8.240 13.185 -19.542 1.00 84.19 94 ALA A N 1
ATOM 773 C CA . ALA A 1 94 ? 6.868 12.693 -19.661 1.00 84.19 94 ALA A CA 1
ATOM 774 C C . ALA A 1 94 ? 6.780 11.161 -19.771 1.00 84.19 94 ALA A C 1
ATOM 776 O O . ALA A 1 94 ? 5.680 10.607 -19.734 1.00 84.19 94 ALA A O 1
ATOM 777 N N . ASP A 1 95 ? 7.913 10.472 -19.923 1.00 86.12 95 ASP A N 1
ATOM 778 C CA . ASP A 1 95 ? 7.931 9.022 -20.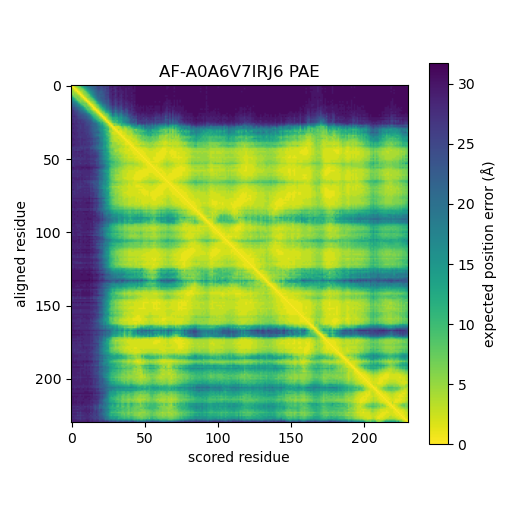036 1.00 86.12 95 ASP A CA 1
ATOM 779 C C . ASP A 1 95 ? 7.641 8.372 -18.682 1.00 86.12 95 ASP A C 1
ATOM 781 O O . ASP A 1 95 ? 8.253 8.668 -17.657 1.00 86.12 95 ASP A O 1
ATOM 785 N N . LEU A 1 96 ? 6.714 7.417 -18.685 1.00 89.38 96 LEU A N 1
ATOM 786 C CA . LEU A 1 96 ? 6.297 6.685 -17.485 1.00 89.38 96 LEU A CA 1
ATOM 787 C C . LEU A 1 96 ? 7.214 5.501 -17.160 1.00 89.38 96 LEU A C 1
ATOM 789 O O . LEU A 1 96 ? 6.826 4.601 -16.410 1.00 89.38 96 LEU A O 1
ATOM 793 N N . TRP A 1 97 ? 8.409 5.452 -17.746 1.00 91.25 97 TRP A N 1
ATOM 794 C CA . TRP A 1 97 ? 9.314 4.321 -17.632 1.00 91.25 97 TRP A CA 1
ATOM 795 C C . TRP A 1 97 ? 10.747 4.749 -17.336 1.00 91.25 97 TRP A C 1
ATOM 797 O O . TRP A 1 97 ? 11.188 5.834 -17.697 1.00 91.25 97 TRP A O 1
ATOM 807 N N . LYS A 1 98 ? 11.488 3.873 -16.657 1.00 93.56 98 LYS A N 1
ATOM 808 C CA . LYS A 1 98 ? 12.902 4.083 -16.325 1.00 93.56 98 LYS A CA 1
ATOM 809 C C . LYS A 1 98 ? 13.705 2.802 -16.484 1.00 93.56 98 LYS A C 1
ATOM 811 O O . LYS A 1 98 ? 13.205 1.718 -16.174 1.00 93.56 98 LYS A O 1
ATOM 816 N N . LYS A 1 99 ? 14.959 2.914 -16.930 1.00 93.94 99 LYS A N 1
ATOM 817 C CA . LYS A 1 99 ? 15.888 1.773 -16.958 1.00 93.94 99 LYS A CA 1
ATOM 818 C C . LYS A 1 99 ? 16.148 1.300 -15.527 1.00 93.94 99 LYS A C 1
ATOM 820 O O . LYS A 1 99 ? 16.288 2.113 -14.612 1.00 93.94 99 LYS A O 1
ATOM 825 N N . CYS A 1 100 ? 16.161 -0.010 -15.310 1.00 94.44 100 CYS A N 1
ATOM 826 C CA . CYS A 1 100 ? 16.357 -0.588 -13.984 1.00 94.44 100 CYS A CA 1
ATOM 827 C C . CYS A 1 100 ? 17.114 -1.916 -14.054 1.00 94.44 100 CYS A C 1
ATOM 829 O O . CYS A 1 100 ? 17.231 -2.531 -15.111 1.00 94.44 100 CYS A O 1
ATOM 831 N N . GLN A 1 101 ? 17.620 -2.362 -12.906 1.00 94.31 101 GLN A N 1
ATOM 832 C CA . GLN A 1 101 ? 18.295 -3.648 -12.758 1.00 94.31 101 GLN A CA 1
ATOM 833 C C . GLN A 1 101 ? 17.525 -4.494 -11.741 1.00 94.31 101 GLN A C 1
ATOM 835 O O . GLN A 1 101 ? 17.380 -4.107 -10.579 1.00 94.31 101 GLN A O 1
ATOM 840 N N . LYS A 1 102 ? 16.986 -5.630 -12.193 1.00 94.12 102 LYS A N 1
ATOM 841 C CA . LYS A 1 102 ? 16.246 -6.608 -11.382 1.00 94.12 102 LYS A CA 1
ATOM 842 C C . LYS A 1 102 ? 16.548 -8.018 -11.879 1.00 94.12 102 LYS A C 1
ATOM 844 O O . LYS A 1 102 ? 16.915 -8.203 -13.034 1.00 94.12 102 LYS A O 1
ATOM 849 N N . ILE A 1 103 ? 16.359 -9.002 -11.006 1.00 94.12 103 ILE A N 1
ATOM 850 C CA . ILE A 1 103 ? 16.457 -10.420 -11.361 1.00 94.12 103 ILE A CA 1
ATOM 851 C C . ILE A 1 103 ? 15.112 -10.856 -11.938 1.00 94.12 103 ILE A C 1
ATOM 853 O O . ILE A 1 103 ? 14.073 -10.653 -11.308 1.00 94.12 103 ILE A O 1
ATOM 857 N N . LEU A 1 104 ? 15.127 -11.446 -13.134 1.00 94.06 104 LEU A N 1
ATOM 858 C CA . LEU A 1 104 ? 13.911 -11.917 -13.788 1.00 94.06 104 LEU A CA 1
ATOM 859 C C . LEU A 1 104 ? 13.512 -13.315 -13.296 1.00 94.06 104 LEU A C 1
ATOM 861 O O . LEU A 1 104 ? 14.380 -14.136 -12.977 1.00 94.06 104 LEU A O 1
ATOM 865 N N . PRO A 1 105 ? 12.204 -13.629 -13.284 1.00 92.69 105 PRO A N 1
ATOM 866 C CA . PRO A 1 105 ? 11.720 -14.963 -12.953 1.00 92.69 105 PRO A CA 1
ATOM 867 C C . PRO A 1 105 ? 12.403 -16.053 -13.786 1.00 92.69 105 PRO A C 1
ATOM 869 O O . PRO A 1 105 ? 12.611 -15.889 -14.992 1.00 92.69 105 PRO A O 1
ATOM 872 N N . ARG A 1 106 ? 12.690 -17.195 -13.147 1.00 92.06 106 ARG A N 1
ATOM 873 C CA . ARG A 1 106 ? 13.372 -18.356 -13.756 1.00 92.06 106 ARG A CA 1
ATOM 874 C C . ARG A 1 106 ? 14.764 -18.035 -14.322 1.00 92.06 106 ARG A C 1
ATOM 876 O O . ARG A 1 106 ? 15.190 -18.676 -15.277 1.00 92.06 106 ARG A O 1
ATOM 883 N N . SER A 1 107 ? 15.448 -17.038 -13.756 1.00 89.25 107 SER A N 1
ATOM 884 C CA . SER A 1 107 ? 16.811 -16.645 -14.145 1.00 89.25 107 SER A CA 1
ATOM 885 C C . SER A 1 107 ? 16.952 -16.328 -15.636 1.00 89.25 107 SER A C 1
ATOM 887 O O . SER A 1 107 ? 17.974 -16.626 -16.253 1.00 89.25 107 SER A O 1
ATOM 889 N N . ARG A 1 108 ? 15.910 -15.738 -16.236 1.00 91.00 108 ARG A N 1
ATOM 890 C CA . ARG A 1 108 ? 15.974 -15.286 -17.628 1.00 91.00 108 ARG A CA 1
ATOM 891 C C . ARG A 1 108 ? 17.023 -14.182 -17.798 1.00 91.00 108 ARG A C 1
ATOM 893 O O . ARG A 1 108 ? 17.161 -13.349 -16.898 1.00 91.00 108 ARG A O 1
ATOM 900 N N . PRO A 1 109 ? 17.741 -14.153 -18.936 1.00 92.69 109 PRO A N 1
ATOM 901 C CA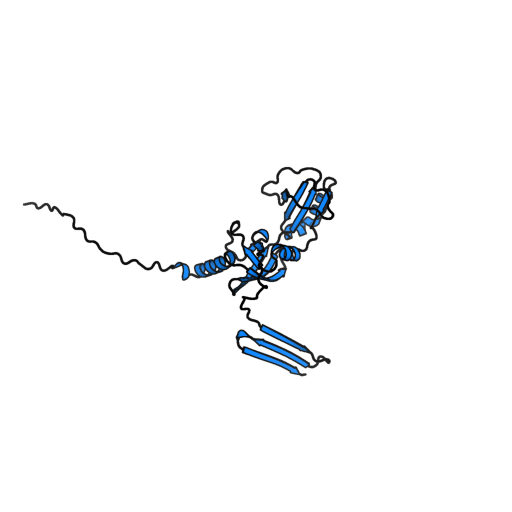 . PRO A 1 109 ? 18.745 -13.131 -19.188 1.00 92.69 109 PRO A CA 1
ATOM 902 C C . PRO A 1 109 ? 18.101 -11.744 -19.250 1.00 92.69 109 PRO A C 1
ATOM 904 O O . PRO A 1 109 ? 17.100 -11.520 -19.935 1.00 92.69 109 PRO A O 1
ATOM 907 N N . VAL A 1 110 ? 18.698 -10.807 -18.522 1.00 94.44 110 VAL A N 1
ATOM 908 C CA . VAL A 1 110 ? 18.316 -9.396 -18.540 1.00 94.44 110 VAL A CA 1
ATOM 909 C C . VAL A 1 110 ? 19.064 -8.725 -19.686 1.00 94.44 110 VAL A C 1
ATOM 911 O O . VAL A 1 110 ? 20.292 -8.693 -19.668 1.00 94.44 110 VAL A O 1
ATOM 914 N N . PHE A 1 111 ? 18.333 -8.204 -20.672 1.00 93.31 111 PHE A N 1
ATOM 915 C CA . PHE A 1 111 ? 18.902 -7.419 -21.769 1.00 93.31 111 PHE A CA 1
ATOM 916 C C . PHE A 1 111 ? 18.820 -5.933 -21.402 1.00 93.31 111 PHE A C 1
ATOM 918 O O . PHE A 1 111 ? 19.674 -5.418 -20.684 1.00 93.31 111 PHE A O 1
ATOM 925 N N . ASN A 1 112 ? 17.745 -5.258 -21.812 1.00 93.81 112 ASN A N 1
ATOM 926 C CA . ASN A 1 112 ? 17.434 -3.890 -21.417 1.00 93.81 112 ASN A CA 1
ATOM 927 C C . ASN A 1 112 ? 16.092 -3.874 -20.687 1.00 93.81 112 ASN A C 1
ATOM 929 O O . ASN A 1 112 ? 15.032 -3.957 -21.315 1.00 93.81 112 ASN A O 1
ATOM 933 N N . LEU A 1 113 ? 16.152 -3.806 -19.354 1.00 94.88 113 LEU A N 1
ATOM 934 C CA . LEU A 1 113 ? 14.980 -3.868 -18.490 1.00 94.88 113 LEU A CA 1
ATOM 935 C C . LEU A 1 113 ? 14.496 -2.476 -18.094 1.00 94.88 113 LEU A C 1
ATOM 937 O O . LEU A 1 113 ? 15.231 -1.674 -17.511 1.00 94.88 113 LEU A O 1
ATOM 941 N N . TYR A 1 114 ? 13.216 -2.234 -18.340 1.00 94.06 114 TYR A N 1
ATOM 942 C CA . TYR A 1 114 ? 12.562 -0.969 -18.047 1.00 94.06 114 TYR A CA 1
ATOM 943 C C . TYR A 1 114 ? 11.389 -1.183 -17.097 1.00 94.06 114 TYR A C 1
ATOM 945 O O . TYR A 1 114 ? 10.535 -2.036 -17.338 1.00 94.06 114 TYR A O 1
ATOM 953 N N . GLN A 1 115 ? 11.348 -0.405 -16.017 1.00 94.81 115 GLN A N 1
ATOM 954 C CA . GLN A 1 115 ? 10.224 -0.352 -15.090 1.00 94.81 115 GLN A CA 1
ATOM 955 C C . GLN A 1 115 ? 9.251 0.725 -15.550 1.00 94.81 115 GLN A C 1
ATOM 957 O O . GLN A 1 115 ? 9.625 1.895 -15.593 1.00 94.81 115 GLN A O 1
ATOM 962 N N . TYR A 1 116 ? 8.004 0.345 -15.792 1.00 93.31 116 TYR A N 1
ATOM 963 C CA . TYR A 1 116 ? 6.900 1.260 -16.054 1.00 93.31 116 TYR A CA 1
ATOM 964 C C . TYR A 1 116 ? 6.162 1.550 -14.753 1.00 93.31 116 TYR A C 1
ATOM 966 O O . TYR A 1 116 ? 5.978 0.651 -13.937 1.00 93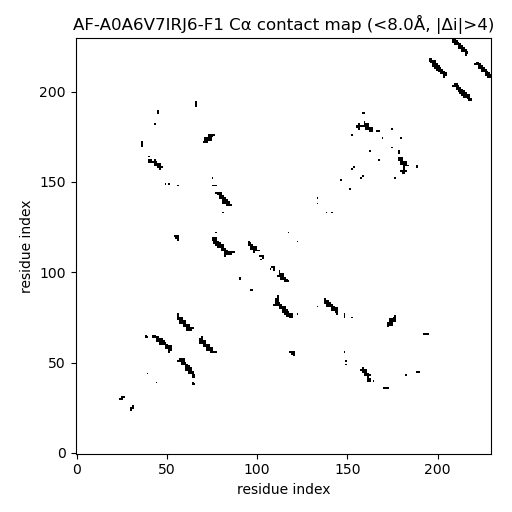.31 116 TYR A O 1
ATOM 974 N N . THR A 1 117 ? 5.762 2.801 -14.544 1.00 94.62 117 THR A N 1
ATOM 975 C CA . THR A 1 117 ? 4.966 3.248 -13.395 1.00 94.62 117 THR A CA 1
ATOM 976 C C . THR A 1 117 ? 3.810 4.079 -13.928 1.00 94.62 117 THR A C 1
ATOM 978 O O . THR A 1 117 ? 3.972 5.253 -14.248 1.00 94.62 117 THR A O 1
ATOM 981 N N . VAL A 1 118 ? 2.651 3.447 -14.068 1.00 93.50 118 VAL A N 1
ATOM 982 C CA . VAL A 1 118 ? 1.497 4.007 -14.775 1.00 93.50 118 VAL A CA 1
ATOM 983 C C . VAL A 1 118 ? 0.327 4.146 -13.800 1.00 93.50 118 VAL A C 1
ATOM 985 O O . VAL A 1 118 ? 0.078 3.212 -13.038 1.00 93.50 118 VAL A O 1
ATOM 988 N N . PRO A 1 119 ? -0.405 5.272 -13.788 1.00 95.06 119 PRO A N 1
ATOM 989 C CA . PRO A 1 119 ? -1.676 5.364 -13.072 1.00 95.06 119 PRO A CA 1
ATOM 990 C C . PRO A 1 119 ? -2.624 4.224 -13.474 1.00 95.06 119 PRO A C 1
ATOM 992 O O . PRO A 1 119 ? -2.726 3.876 -14.651 1.00 95.06 119 PRO A O 1
ATOM 995 N N . GLU A 1 120 ? -3.283 3.594 -12.501 1.00 95.50 120 GLU A N 1
ATOM 996 C CA . GLU A 1 120 ? -4.093 2.395 -12.763 1.00 95.50 120 GLU A CA 1
ATOM 997 C C . GLU A 1 120 ? -5.277 2.683 -13.695 1.00 95.50 120 GLU A C 1
ATOM 999 O O . GLU A 1 120 ? -5.602 1.865 -14.552 1.00 95.50 120 GLU A O 1
ATOM 1004 N N . ASP A 1 121 ? -5.885 3.861 -13.584 1.00 94.12 121 ASP A N 1
ATOM 1005 C CA . ASP A 1 121 ? -6.962 4.308 -14.466 1.00 94.12 121 ASP A CA 1
ATOM 1006 C C . ASP A 1 121 ? -6.506 4.389 -15.936 1.00 94.12 121 ASP A C 1
ATOM 1008 O O . ASP A 1 121 ? -7.222 3.955 -16.844 1.00 94.12 121 ASP A O 1
ATOM 1012 N N . LEU A 1 122 ? -5.291 4.894 -16.176 1.00 91.94 122 LEU A N 1
ATOM 1013 C CA . LEU A 1 122 ? -4.690 4.963 -17.505 1.00 91.94 122 LEU A CA 1
ATOM 1014 C C . LEU A 1 122 ? -4.348 3.566 -18.024 1.00 91.94 122 LEU A C 1
ATOM 1016 O O . LEU A 1 122 ? -4.580 3.287 -19.204 1.00 91.94 122 LEU A O 1
ATOM 1020 N N . TYR A 1 123 ? -3.839 2.692 -17.150 1.00 92.12 123 TYR A N 1
ATOM 1021 C CA . TYR A 1 123 ? -3.533 1.305 -17.491 1.00 92.12 123 TYR A CA 1
ATOM 1022 C C . TYR A 1 123 ? -4.789 0.538 -17.912 1.00 92.12 123 TYR A C 1
ATOM 1024 O O . TYR A 1 123 ? -4.766 -0.129 -18.942 1.00 92.12 123 TYR A O 1
ATOM 1032 N N . GLN A 1 124 ? -5.900 0.668 -17.183 1.00 91.94 124 GLN A N 1
ATOM 1033 C CA . GLN A 1 124 ? -7.147 -0.017 -17.533 1.00 91.94 124 GLN A CA 1
ATOM 1034 C C . GLN A 1 124 ? -7.686 0.442 -18.893 1.00 91.94 124 GLN A C 1
ATOM 1036 O O . GLN A 1 124 ? -8.012 -0.402 -19.730 1.00 91.94 124 GLN A O 1
ATOM 1041 N N . LYS A 1 125 ? -7.689 1.759 -19.149 1.00 91.50 125 LYS A N 1
ATOM 1042 C CA . LYS A 1 125 ? -8.153 2.346 -20.420 1.00 91.50 125 LYS A CA 1
ATOM 1043 C C . LYS A 1 125 ? -7.330 1.908 -21.634 1.00 91.50 125 LYS A C 1
ATOM 1045 O O . LYS A 1 125 ? -7.898 1.705 -22.699 1.00 91.50 125 LYS A O 1
ATOM 1050 N N . HIS A 1 126 ? -6.013 1.763 -21.483 1.00 86.62 126 HIS A N 1
ATOM 1051 C CA . HIS A 1 126 ? -5.095 1.489 -22.600 1.00 86.62 126 HIS A CA 1
ATOM 1052 C C . HIS A 1 126 ? -4.462 0.096 -22.546 1.00 86.62 126 HIS A C 1
ATOM 1054 O O . HIS A 1 126 ? -3.481 -0.162 -23.242 1.00 86.62 126 HIS A O 1
ATOM 1060 N N . SER A 1 127 ? -4.996 -0.806 -21.721 1.00 83.31 127 SER A N 1
ATOM 1061 C CA . SER A 1 127 ? -4.414 -2.130 -21.475 1.00 83.31 127 SER A CA 1
ATOM 1062 C C . SER A 1 127 ? -4.211 -2.936 -22.761 1.00 83.31 127 SER A C 1
ATOM 1064 O O . SER A 1 127 ? -3.169 -3.565 -22.917 1.00 83.31 127 SER A O 1
ATOM 1066 N N . GLN A 1 128 ? -5.153 -2.862 -23.706 1.00 81.00 128 GLN A N 1
ATOM 1067 C CA . GLN A 1 128 ? -5.069 -3.544 -25.003 1.00 81.00 128 GLN A CA 1
ATOM 1068 C C . GLN A 1 128 ? -3.926 -2.997 -25.868 1.00 81.00 128 GLN A C 1
ATOM 1070 O O . GLN A 1 128 ? -3.028 -3.751 -26.232 1.00 81.00 128 GLN A O 1
ATOM 1075 N N . ASN A 1 129 ? -3.880 -1.681 -26.090 1.00 79.19 129 ASN A N 1
ATOM 1076 C CA . ASN A 1 129 ? -2.799 -1.025 -26.841 1.00 79.19 129 ASN A CA 1
ATOM 1077 C C . ASN A 1 129 ? -1.423 -1.295 -26.206 1.00 79.19 129 ASN A C 1
ATOM 1079 O O . ASN A 1 129 ? -0.404 -1.437 -26.887 1.00 79.19 129 ASN A O 1
ATOM 1083 N N . LEU A 1 130 ? -1.383 -1.379 -24.874 1.00 74.81 130 LEU A N 1
ATOM 1084 C CA . LEU A 1 130 ? -0.172 -1.708 -24.139 1.00 74.81 130 LEU A CA 1
ATOM 1085 C C . LEU A 1 130 ? 0.231 -3.167 -24.393 1.00 74.81 130 LEU A C 1
ATOM 1087 O O . LEU A 1 130 ? 1.387 -3.423 -24.700 1.00 74.81 130 LEU A O 1
ATOM 1091 N N . MET A 1 131 ? -0.698 -4.123 -24.376 1.00 74.50 131 MET A N 1
ATOM 1092 C CA . MET A 1 131 ? -0.391 -5.511 -24.753 1.00 74.50 131 MET A CA 1
ATOM 1093 C C . MET A 1 131 ? 0.081 -5.637 -26.209 1.00 74.50 131 MET A C 1
ATOM 1095 O O . MET A 1 131 ? 1.010 -6.398 -26.475 1.00 74.50 131 MET A O 1
ATOM 1099 N N . GLU A 1 132 ? -0.487 -4.865 -27.135 1.00 78.75 132 GLU A N 1
ATOM 1100 C CA . GLU A 1 132 ? -0.072 -4.851 -28.545 1.00 78.75 132 GLU A CA 1
ATOM 1101 C C . GLU A 1 132 ? 1.344 -4.295 -28.726 1.00 78.75 132 GLU A C 1
ATOM 1103 O O . GLU A 1 132 ? 2.210 -4.973 -29.281 1.00 78.75 132 GLU A O 1
ATOM 1108 N N . SER A 1 133 ? 1.621 -3.104 -28.183 1.00 69.06 133 SER A N 1
ATOM 1109 C CA . SER A 1 133 ? 2.956 -2.484 -28.249 1.00 69.06 133 SER A CA 1
ATOM 1110 C C . SER A 1 133 ? 4.035 -3.334 -27.578 1.00 69.06 133 SER A C 1
ATOM 1112 O O . SER A 1 133 ? 5.207 -3.302 -27.970 1.00 69.06 133 SER A O 1
ATOM 1114 N N . VAL A 1 134 ? 3.650 -4.129 -26.577 1.00 65.94 134 VAL A N 1
ATOM 1115 C CA . VAL A 1 134 ? 4.583 -4.998 -25.876 1.00 65.94 134 VAL A CA 1
ATOM 1116 C C . VAL A 1 134 ? 4.684 -6.397 -26.524 1.00 65.94 134 VAL A C 1
ATOM 1118 O O . VAL A 1 134 ? 5.668 -7.100 -26.306 1.00 65.94 134 VAL A O 1
ATOM 1121 N N . SER A 1 135 ? 3.787 -6.751 -27.450 1.00 70.69 135 SER A N 1
ATOM 1122 C CA . SER A 1 135 ? 3.902 -7.950 -28.304 1.00 70.69 135 SER A CA 1
ATOM 1123 C C . SER A 1 135 ? 4.900 -7.787 -29.461 1.00 70.69 135 SER A C 1
ATOM 1125 O O . SER A 1 135 ? 5.063 -8.697 -30.275 1.00 70.69 135 SER A O 1
ATOM 1127 N N . HIS A 1 136 ? 5.586 -6.643 -29.559 1.00 81.12 136 HIS A N 1
ATOM 1128 C CA . HIS A 1 136 ? 6.637 -6.458 -30.552 1.00 81.12 136 HIS A CA 1
ATOM 1129 C C . HIS A 1 136 ? 7.770 -7.489 -30.400 1.00 81.12 136 HIS A C 1
ATOM 1131 O O . HIS A 1 136 ? 8.202 -7.752 -29.277 1.00 81.12 136 HIS A O 1
ATOM 1137 N N . PRO A 1 137 ? 8.322 -8.001 -31.520 1.00 82.12 137 PRO A N 1
ATOM 1138 C CA . PRO A 1 137 ? 9.371 -9.029 -31.510 1.00 82.12 137 PRO A CA 1
ATOM 1139 C C . PRO A 1 137 ? 10.668 -8.594 -30.804 1.00 82.12 137 PRO A C 1
ATOM 1141 O O . PRO A 1 137 ? 11.448 -9.431 -30.350 1.00 82.12 137 PRO A O 1
ATOM 1144 N N . GLU A 1 138 ? 10.882 -7.285 -30.667 1.00 85.56 138 GLU A N 1
ATOM 1145 C CA . GLU A 1 138 ? 12.001 -6.699 -29.924 1.00 85.56 138 GLU A CA 1
ATOM 1146 C C . GLU A 1 138 ? 11.890 -6.889 -28.402 1.00 85.56 138 GLU A C 1
ATOM 1148 O O . GLU A 1 138 ? 12.901 -6.844 -27.692 1.00 85.56 138 GLU A O 1
ATOM 1153 N N . ASN A 1 139 ? 10.681 -7.096 -27.876 1.00 87.56 139 ASN A N 1
ATOM 1154 C CA . ASN A 1 139 ? 10.471 -7.345 -26.457 1.00 87.56 139 ASN A CA 1
ATOM 1155 C C . ASN A 1 139 ? 10.667 -8.840 -26.183 1.00 87.56 139 ASN A C 1
ATOM 1157 O O . ASN A 1 139 ? 10.014 -9.694 -26.776 1.00 87.56 139 ASN A O 1
ATOM 1161 N N . GLU A 1 140 ? 11.575 -9.168 -25.268 1.00 90.06 140 GLU A N 1
ATOM 1162 C CA . GLU A 1 140 ? 11.784 -10.552 -24.840 1.00 90.06 140 GLU A CA 1
ATOM 1163 C C . GLU A 1 140 ? 10.681 -11.006 -23.880 1.00 90.06 140 GLU A C 1
ATOM 1165 O O . GLU A 1 140 ? 10.230 -12.150 -23.958 1.00 90.06 140 GLU A O 1
ATOM 1170 N N . GLY A 1 141 ? 10.223 -10.114 -22.997 1.00 89.19 141 GLY A N 1
ATOM 1171 C CA . GLY A 1 141 ? 9.241 -10.478 -21.986 1.00 89.19 141 GLY A CA 1
ATOM 1172 C C . GLY A 1 141 ? 8.678 -9.305 -21.195 1.00 89.19 141 GLY A C 1
ATOM 1173 O O . GLY A 1 141 ? 9.308 -8.255 -21.047 1.00 89.19 141 GLY A O 1
ATOM 1174 N N . ILE A 1 142 ? 7.479 -9.528 -20.654 1.00 90.88 142 ILE A N 1
ATOM 1175 C CA . ILE A 1 142 ? 6.748 -8.607 -19.779 1.00 90.88 142 ILE A CA 1
ATOM 1176 C C . ILE A 1 142 ? 6.495 -9.296 -18.452 1.00 90.88 142 ILE A C 1
ATOM 1178 O O . ILE A 1 142 ? 6.095 -10.462 -18.418 1.00 90.88 142 ILE A O 1
ATOM 1182 N N . TYR A 1 143 ? 6.678 -8.564 -17.362 1.00 92.69 143 TYR A N 1
ATOM 1183 C CA . TYR A 1 143 ? 6.601 -9.112 -16.019 1.00 92.69 143 TYR A CA 1
ATOM 1184 C C . TYR A 1 143 ? 5.723 -8.245 -15.123 1.00 92.69 143 TYR A C 1
ATOM 1186 O O . TYR A 1 143 ? 5.710 -7.022 -15.241 1.00 92.69 143 TYR A O 1
ATOM 1194 N N . GLU A 1 144 ? 5.009 -8.900 -14.205 1.00 92.75 144 GLU A N 1
ATOM 1195 C CA . GLU A 1 144 ? 4.163 -8.289 -13.166 1.00 92.75 144 GLU A CA 1
ATOM 1196 C C . GLU A 1 144 ? 2.947 -7.472 -13.637 1.00 92.75 144 GLU A C 1
ATOM 1198 O O . GLU A 1 144 ? 2.297 -6.816 -12.823 1.00 92.75 144 GLU A O 1
ATOM 1203 N N . THR A 1 145 ? 2.552 -7.555 -14.910 1.00 90.81 145 THR A N 1
ATOM 1204 C CA . THR A 1 145 ? 1.332 -6.886 -15.405 1.00 90.81 145 THR A CA 1
ATOM 1205 C C . THR A 1 145 ? 0.076 -7.317 -14.651 1.00 90.81 145 THR A C 1
ATOM 1207 O O . THR A 1 145 ? -0.794 -6.490 -14.401 1.00 90.81 145 THR A O 1
ATOM 1210 N N . GLN A 1 146 ? 0.01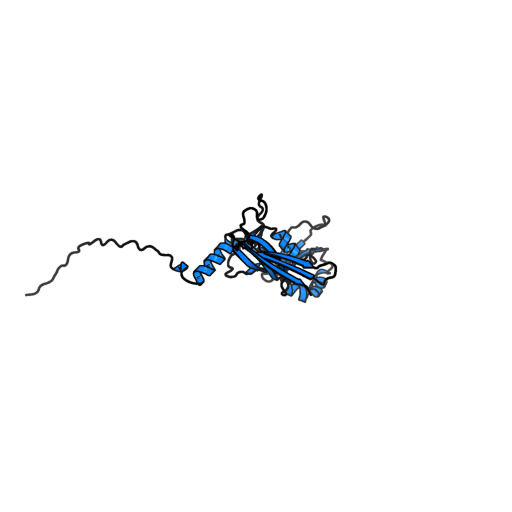2 -8.580 -14.222 1.00 90.44 146 GLN A N 1
ATOM 1211 C CA . GLN A 1 146 ? -1.125 -9.166 -13.502 1.00 90.44 146 GLN A CA 1
ATOM 1212 C C . GLN A 1 146 ? -1.013 -9.092 -11.972 1.00 90.44 146 GLN A C 1
ATOM 1214 O O . GLN A 1 146 ? -1.842 -9.662 -11.270 1.00 90.44 146 GLN A O 1
ATOM 1219 N N . MET A 1 147 ? 0.001 -8.414 -11.425 1.00 94.06 147 MET A N 1
ATOM 1220 C CA . MET A 1 147 ? 0.149 -8.294 -9.973 1.00 94.06 147 MET A CA 1
ATOM 1221 C C . MET A 1 147 ? -0.992 -7.443 -9.386 1.00 94.06 147 MET A C 1
ATOM 1223 O O . MET A 1 147 ? -1.129 -6.283 -9.787 1.00 94.06 147 MET A O 1
ATOM 1227 N N . PRO A 1 148 ? -1.797 -7.958 -8.434 1.00 96.50 148 PRO A N 1
ATOM 1228 C CA . PRO A 1 148 ? -2.830 -7.157 -7.785 1.00 96.50 148 PRO A CA 1
ATOM 1229 C C . PRO A 1 148 ? -2.223 -5.965 -7.044 1.00 96.50 148 PRO A C 1
ATOM 1231 O O . PRO A 1 148 ? -1.199 -6.098 -6.367 1.00 96.50 148 PRO A O 1
ATOM 1234 N N . LEU A 1 149 ? -2.867 -4.800 -7.133 1.00 97.44 149 LEU A N 1
ATOM 1235 C CA . LEU A 1 149 ? -2.356 -3.585 -6.497 1.00 97.44 149 LEU A CA 1
ATOM 1236 C C . LEU A 1 149 ? -2.335 -3.707 -4.971 1.00 97.44 149 LEU A C 1
ATOM 1238 O O . LEU A 1 149 ? -1.340 -3.327 -4.357 1.00 97.44 149 LEU A O 1
ATOM 1242 N N . LEU A 1 150 ? -3.361 -4.321 -4.368 1.00 97.00 150 LEU A N 1
ATOM 1243 C CA . LEU A 1 150 ? -3.380 -4.605 -2.931 1.00 97.00 150 LEU A CA 1
ATOM 1244 C C . LEU A 1 150 ? -2.169 -5.443 -2.507 1.00 97.00 150 LEU A C 1
ATOM 1246 O O . LEU A 1 150 ? -1.499 -5.121 -1.531 1.00 97.00 150 LEU A O 1
ATOM 1250 N N . PHE A 1 151 ? -1.844 -6.489 -3.270 1.00 96.88 151 PHE A N 1
ATOM 1251 C CA . PHE A 1 151 ? -0.690 -7.337 -2.976 1.00 96.88 151 PHE A CA 1
ATOM 1252 C C . PHE A 1 151 ? 0.623 -6.544 -3.033 1.00 96.88 151 PHE A C 1
ATOM 1254 O O . PHE A 1 151 ? 1.485 -6.708 -2.173 1.00 96.88 151 PHE A O 1
ATOM 1261 N N . ARG A 1 152 ? 0.748 -5.610 -3.982 1.00 96.38 152 ARG A N 1
ATOM 1262 C CA . ARG A 1 152 ? 1.898 -4.701 -4.058 1.00 96.38 152 ARG A CA 1
ATOM 1263 C C . ARG A 1 152 ? 1.992 -3.757 -2.858 1.00 96.38 152 ARG A C 1
ATOM 1265 O O . ARG A 1 152 ? 3.095 -3.527 -2.370 1.00 96.38 152 ARG A O 1
ATOM 1272 N N . VAL A 1 153 ? 0.865 -3.246 -2.358 1.00 97.12 153 VAL A N 1
ATOM 1273 C CA . VAL A 1 153 ? 0.840 -2.458 -1.112 1.00 97.12 153 VAL A CA 1
ATOM 1274 C C . VAL A 1 153 ? 1.367 -3.289 0.054 1.00 97.12 153 VAL A C 1
ATOM 1276 O O . VAL A 1 153 ? 2.243 -2.824 0.778 1.00 97.12 153 VAL A O 1
ATOM 1279 N N . LEU A 1 154 ? 0.887 -4.528 0.201 1.00 95.62 154 LEU A N 1
ATOM 1280 C CA . LEU A 1 154 ? 1.304 -5.419 1.286 1.00 95.62 154 LEU A CA 1
ATOM 1281 C C . LEU A 1 154 ? 2.807 -5.722 1.242 1.00 95.62 154 LEU A C 1
ATOM 1283 O O . LEU A 1 154 ? 3.463 -5.666 2.279 1.00 95.62 154 LEU A O 1
ATOM 1287 N N . LEU A 1 155 ? 3.363 -5.995 0.058 1.00 94.75 155 LEU A N 1
ATOM 1288 C CA . LEU A 1 155 ? 4.800 -6.250 -0.090 1.00 94.75 155 LEU A CA 1
ATOM 1289 C C . LEU A 1 155 ? 5.661 -5.015 0.195 1.00 94.75 155 LEU A C 1
ATOM 1291 O O . LEU A 1 155 ? 6.742 -5.150 0.762 1.00 94.75 155 LEU A O 1
ATOM 1295 N N . ASN A 1 156 ? 5.203 -3.825 -0.202 1.00 94.62 156 ASN A N 1
ATOM 1296 C CA . ASN A 1 156 ? 5.993 -2.602 -0.064 1.00 94.62 156 ASN A CA 1
ATOM 1297 C C . ASN A 1 156 ? 5.913 -1.983 1.335 1.00 94.62 156 ASN A C 1
ATOM 1299 O O . ASN A 1 156 ? 6.894 -1.390 1.775 1.00 94.62 156 ASN A O 1
ATOM 1303 N N . LEU A 1 157 ? 4.757 -2.064 2.001 1.00 95.75 157 LEU A N 1
ATOM 1304 C CA . LEU A 1 157 ? 4.514 -1.379 3.277 1.00 95.75 157 LEU A CA 1
ATOM 1305 C C . LEU A 1 157 ? 4.505 -2.316 4.485 1.00 95.75 157 LEU A C 1
ATOM 1307 O O . LEU A 1 157 ? 4.729 -1.854 5.600 1.00 95.75 157 LEU A O 1
ATOM 1311 N N . GLY A 1 158 ? 4.234 -3.610 4.289 1.00 94.38 158 GLY A N 1
ATOM 1312 C CA . GLY A 1 158 ? 4.081 -4.568 5.382 1.00 94.38 158 GLY A CA 1
ATOM 1313 C C . GLY A 1 158 ? 3.014 -4.136 6.391 1.00 94.38 158 GLY A C 1
ATOM 1314 O O . GLY A 1 158 ? 1.917 -3.725 6.015 1.00 94.38 158 GLY A O 1
ATOM 1315 N N . CYS A 1 159 ? 3.329 -4.253 7.684 1.00 94.25 159 CYS A N 1
ATOM 1316 C CA . CYS A 1 159 ? 2.435 -3.867 8.781 1.00 94.25 159 CYS A CA 1
ATOM 1317 C C . CYS A 1 159 ? 2.782 -2.512 9.423 1.00 94.25 159 CYS A C 1
ATOM 1319 O O . CYS A 1 159 ? 1.927 -1.926 10.091 1.00 94.25 159 CYS A O 1
ATOM 1321 N N . ILE A 1 160 ? 4.009 -2.012 9.236 1.00 95.31 160 ILE A N 1
ATOM 1322 C CA . ILE A 1 160 ? 4.467 -0.725 9.769 1.00 95.31 160 ILE A CA 1
ATOM 1323 C C . ILE A 1 160 ? 5.226 0.030 8.678 1.00 95.31 160 ILE A C 1
ATOM 1325 O O . ILE A 1 160 ? 6.179 -0.503 8.113 1.00 95.31 160 ILE A O 1
ATOM 1329 N N . CYS A 1 161 ? 4.845 1.279 8.414 1.00 95.31 161 CYS A N 1
ATOM 1330 C CA . CYS A 1 161 ? 5.521 2.134 7.439 1.00 95.31 161 CYS A CA 1
ATOM 1331 C C . CYS A 1 161 ? 5.732 3.564 7.957 1.00 95.31 161 CYS A C 1
ATOM 1333 O O . CYS A 1 161 ? 5.096 3.978 8.919 1.00 95.31 161 CYS A O 1
ATOM 1335 N N . SER A 1 162 ? 6.593 4.338 7.303 1.00 93.81 162 SER A N 1
ATOM 1336 C CA . SER A 1 162 ? 6.749 5.787 7.518 1.00 93.81 162 SER A CA 1
ATOM 1337 C C . SER A 1 162 ? 6.757 6.536 6.196 1.00 93.81 162 SER A C 1
ATOM 1339 O O . SER A 1 162 ? 7.031 5.959 5.140 1.00 93.81 162 SER A O 1
ATOM 1341 N N . VAL A 1 163 ? 6.505 7.841 6.264 1.00 92.75 163 VAL A N 1
ATOM 1342 C CA . VAL A 1 163 ? 6.679 8.744 5.128 1.00 92.75 163 VAL A CA 1
ATOM 1343 C C . VAL A 1 163 ? 8.171 8.967 4.870 1.00 92.75 163 VAL A C 1
ATOM 1345 O O . VAL A 1 163 ? 8.944 9.227 5.791 1.00 92.75 163 VAL A O 1
ATOM 1348 N N . ASP A 1 164 ? 8.588 8.884 3.608 1.00 88.56 164 ASP A N 1
ATOM 1349 C CA . ASP A 1 164 ? 9.931 9.269 3.184 1.00 88.56 164 ASP A CA 1
ATOM 1350 C C . ASP A 1 164 ? 10.064 10.796 3.242 1.00 88.56 164 ASP A C 1
ATOM 1352 O O . ASP A 1 164 ? 9.465 11.524 2.441 1.00 88.56 164 ASP A O 1
ATOM 1356 N N . THR A 1 165 ? 10.893 11.277 4.167 1.00 76.06 165 THR A N 1
ATOM 1357 C CA . THR A 1 165 ? 11.144 12.702 4.436 1.00 76.06 165 THR A CA 1
ATOM 1358 C C . THR A 1 165 ? 11.693 13.469 3.233 1.00 76.06 165 THR A C 1
ATOM 1360 O O . THR A 1 165 ? 11.581 14.692 3.170 1.00 76.06 165 THR A O 1
ATOM 1363 N N . ARG A 1 166 ? 12.253 12.778 2.233 1.00 72.75 166 ARG A N 1
ATOM 1364 C CA . ARG A 1 166 ? 12.758 13.405 0.998 1.00 72.75 166 ARG A CA 1
ATOM 1365 C C . ARG A 1 166 ? 11.643 13.796 0.030 1.00 72.75 166 ARG A C 1
ATOM 1367 O O . ARG A 1 166 ? 11.872 14.585 -0.883 1.00 72.75 166 ARG A O 1
ATOM 1374 N N . SER A 1 167 ? 10.447 13.241 0.216 1.00 65.81 167 SER A N 1
ATOM 1375 C CA . SER A 1 167 ? 9.323 13.355 -0.718 1.00 65.81 167 SER A CA 1
ATOM 1376 C C . SER A 1 167 ? 8.251 14.372 -0.293 1.00 65.81 167 SER A C 1
ATOM 1378 O O . SER A 1 167 ? 7.221 14.509 -0.960 1.00 65.81 167 SER A O 1
ATOM 1380 N N . THR A 1 168 ? 8.460 15.102 0.810 1.00 62.19 168 THR A N 1
ATOM 1381 C CA . THR A 1 168 ? 7.369 15.786 1.517 1.00 62.19 168 THR A CA 1
ATOM 1382 C C . THR A 1 168 ? 7.131 17.226 1.059 1.00 62.19 168 THR A C 1
ATOM 1384 O O . THR A 1 168 ? 7.753 18.172 1.543 1.00 62.19 168 THR A O 1
ATOM 1387 N N . LYS A 1 169 ? 6.135 17.379 0.179 1.00 57.81 169 LYS A N 1
ATOM 1388 C CA . LYS A 1 169 ? 5.294 18.583 0.031 1.00 57.81 169 LYS A CA 1
ATOM 1389 C C . LYS A 1 169 ? 3.807 18.199 -0.056 1.00 57.81 169 LYS A C 1
ATOM 1391 O O . LYS A 1 169 ? 3.102 18.673 -0.940 1.00 57.81 169 LYS A O 1
ATOM 1396 N N . SER A 1 170 ? 3.333 17.278 0.787 1.00 59.06 170 SER A N 1
ATOM 1397 C CA . SER A 1 170 ? 1.897 16.965 0.824 1.00 59.06 170 SER A CA 1
ATOM 1398 C C . SER A 1 170 ? 1.243 17.729 1.969 1.00 59.06 170 SER A C 1
ATOM 1400 O O . SER A 1 170 ? 1.491 17.442 3.135 1.00 59.06 170 SER A O 1
ATOM 1402 N N . GLU A 1 171 ? 0.414 18.711 1.624 1.00 63.12 171 GLU A N 1
ATOM 1403 C CA . GLU A 1 171 ? -0.468 19.429 2.558 1.00 63.12 171 GLU A CA 1
ATOM 1404 C C . GLU A 1 171 ? -1.796 18.675 2.771 1.00 63.12 171 GLU A C 1
ATOM 1406 O O . GLU A 1 171 ? -2.782 19.255 3.219 1.00 63.12 171 GLU A O 1
ATOM 1411 N N . SER A 1 172 ? -1.864 17.388 2.410 1.00 74.06 172 SER A N 1
ATOM 1412 C CA . SER A 1 172 ? -3.095 16.592 2.411 1.00 74.06 172 SER A CA 1
ATOM 1413 C C . SER A 1 172 ? -2.864 15.179 2.945 1.00 74.06 172 SER A C 1
ATOM 1415 O O . SER A 1 172 ? -1.755 14.659 2.859 1.00 74.06 172 SER A O 1
ATOM 1417 N N . ASP A 1 173 ? -3.934 14.509 3.382 1.00 83.94 173 ASP A N 1
ATOM 1418 C CA . ASP A 1 173 ? -3.922 13.092 3.795 1.00 83.94 173 ASP A CA 1
ATOM 1419 C C . ASP A 1 173 ? -3.841 12.119 2.594 1.00 83.94 173 ASP A C 1
ATOM 1421 O O . ASP A 1 173 ? -4.323 10.985 2.649 1.00 83.94 173 ASP A O 1
ATOM 1425 N N . THR A 1 174 ? -3.286 12.576 1.465 1.00 91.69 174 THR A N 1
ATOM 1426 C CA . THR A 1 174 ? -3.086 11.782 0.248 1.00 91.69 174 THR A CA 1
ATOM 1427 C C . THR A 1 174 ? -1.605 11.506 0.036 1.00 91.69 174 THR A C 1
ATOM 1429 O O . THR A 1 174 ? -0.792 12.433 0.007 1.00 91.69 174 THR A O 1
ATOM 1432 N N . PHE A 1 175 ? -1.279 10.231 -0.163 1.00 93.81 175 PHE A N 1
ATOM 1433 C CA . PHE A 1 175 ? 0.085 9.748 -0.340 1.00 93.81 175 PHE A CA 1
ATOM 1434 C C . PHE A 1 175 ? 0.165 8.800 -1.529 1.00 93.81 175 PHE A C 1
ATOM 1436 O O . PHE A 1 175 ? -0.731 7.987 -1.759 1.00 93.81 175 PHE A O 1
ATOM 1443 N N . TYR A 1 176 ? 1.261 8.874 -2.270 1.00 94.50 176 TYR A N 1
ATOM 1444 C CA . TYR A 1 176 ? 1.610 7.884 -3.279 1.00 94.50 176 TYR A CA 1
ATOM 1445 C C . TYR A 1 176 ? 2.410 6.750 -2.645 1.00 94.50 176 TYR A C 1
ATOM 1447 O O . TYR A 1 176 ? 3.209 6.978 -1.740 1.00 94.50 176 TYR A O 1
ATOM 1455 N N . LEU A 1 177 ? 2.272 5.532 -3.174 1.00 95.19 177 LEU A N 1
ATOM 1456 C CA . LEU A 1 177 ? 2.963 4.355 -2.634 1.00 95.19 177 LEU A CA 1
ATOM 1457 C C . LEU A 1 177 ? 4.487 4.536 -2.513 1.00 95.19 177 LEU A C 1
ATOM 1459 O O . LEU A 1 177 ? 5.083 4.025 -1.577 1.00 95.19 177 LEU A O 1
ATOM 1463 N N . HIS A 1 178 ? 5.122 5.274 -3.430 1.00 92.69 178 HIS A N 1
ATOM 1464 C CA . HIS A 1 178 ? 6.571 5.511 -3.401 1.00 92.69 178 HIS A CA 1
ATOM 1465 C C . HIS A 1 178 ? 7.024 6.490 -2.305 1.00 92.69 178 HIS A C 1
ATOM 1467 O O . HIS A 1 178 ? 8.215 6.558 -2.020 1.00 92.69 178 HIS A O 1
ATOM 1473 N N . GLN A 1 179 ? 6.100 7.263 -1.724 1.00 93.44 179 GLN A N 1
ATOM 1474 C CA . GLN A 1 179 ? 6.378 8.187 -0.620 1.00 93.44 179 GLN A CA 1
ATOM 1475 C C . GLN A 1 179 ? 6.366 7.479 0.735 1.00 93.44 179 GLN A C 1
ATOM 1477 O O . GLN A 1 179 ? 6.666 8.105 1.745 1.00 93.44 179 GLN A O 1
ATOM 1482 N N . LEU A 1 180 ? 5.989 6.200 0.776 1.00 94.31 180 LEU A N 1
ATOM 1483 C CA . LEU A 1 180 ? 5.916 5.404 1.991 1.00 94.31 180 LEU A CA 1
ATOM 1484 C C . LEU A 1 180 ? 6.968 4.298 1.944 1.00 94.31 180 LEU A C 1
ATOM 1486 O O . LEU A 1 180 ? 7.217 3.700 0.896 1.00 94.31 180 LEU A O 1
ATOM 1490 N N . GLN A 1 181 ? 7.578 4.017 3.090 1.00 94.25 181 GLN A N 1
ATOM 1491 C CA . GLN A 1 181 ? 8.627 3.012 3.229 1.00 94.25 181 GLN A CA 1
ATOM 1492 C C . GLN A 1 181 ? 8.317 2.081 4.398 1.00 94.25 181 GLN A C 1
ATOM 1494 O O . GLN A 1 181 ? 7.914 2.538 5.467 1.00 94.25 181 GLN A O 1
ATOM 1499 N N . LEU A 1 182 ? 8.512 0.776 4.192 1.00 95.19 182 LEU A N 1
ATOM 1500 C CA . LEU A 1 182 ? 8.442 -0.236 5.246 1.00 95.19 182 LEU A CA 1
ATOM 1501 C C . LEU A 1 182 ? 9.440 0.086 6.362 1.00 95.19 182 LEU A C 1
ATOM 1503 O O . LEU A 1 182 ? 10.620 0.326 6.099 1.00 95.19 182 LEU A O 1
ATOM 1507 N N . ILE A 1 183 ? 8.983 -0.025 7.606 1.00 93.69 183 ILE A N 1
ATOM 1508 C CA . ILE A 1 183 ? 9.852 -0.044 8.778 1.00 93.69 183 ILE A CA 1
ATOM 1509 C C . ILE A 1 183 ? 9.945 -1.482 9.271 1.00 93.69 183 ILE A C 1
ATOM 1511 O O . ILE A 1 183 ? 8.963 -2.075 9.720 1.00 93.69 183 ILE A O 1
ATOM 1515 N N . THR A 1 184 ? 11.146 -2.047 9.219 1.00 89.88 184 THR A N 1
ATOM 1516 C CA . THR A 1 184 ? 11.422 -3.339 9.843 1.00 89.88 184 THR A CA 1
ATOM 1517 C C . THR A 1 184 ? 11.625 -3.140 11.340 1.00 89.88 184 THR A C 1
ATOM 1519 O O . THR A 1 184 ? 12.535 -2.419 11.746 1.00 89.88 184 THR A O 1
ATOM 1522 N N . THR A 1 185 ? 10.806 -3.793 12.160 1.00 85.44 185 THR A N 1
ATOM 1523 C CA . THR A 1 185 ? 10.962 -3.810 13.618 1.00 85.44 185 THR A CA 1
ATOM 1524 C C . THR A 1 185 ? 11.108 -5.241 14.121 1.00 85.44 185 THR A C 1
ATOM 1526 O O . THR A 1 185 ? 10.590 -6.179 13.516 1.00 85.44 185 THR A O 1
ATOM 1529 N N . THR A 1 186 ? 11.818 -5.407 15.233 1.00 83.88 186 THR A N 1
ATOM 1530 C CA . THR A 1 186 ? 11.896 -6.672 15.976 1.00 83.88 186 THR A CA 1
ATOM 1531 C C . THR A 1 186 ? 10.734 -6.835 16.957 1.00 83.88 186 THR A C 1
ATOM 1533 O O . THR A 1 186 ? 10.507 -7.932 17.467 1.00 83.88 186 THR A O 1
ATOM 1536 N N . GLU A 1 187 ? 9.990 -5.761 17.233 1.00 83.00 187 GLU A N 1
ATOM 1537 C CA . GLU A 1 187 ? 8.848 -5.799 18.139 1.00 83.00 187 GLU A CA 1
ATOM 1538 C C . GLU A 1 187 ? 7.627 -6.472 17.504 1.00 83.00 187 GLU A C 1
ATOM 1540 O O . GLU A 1 187 ? 7.372 -6.379 16.304 1.00 83.00 187 GLU A O 1
ATOM 1545 N N . SER A 1 188 ? 6.814 -7.119 18.341 1.00 87.50 188 SER A N 1
ATOM 1546 C CA . SER A 1 188 ? 5.537 -7.670 17.894 1.00 87.50 188 SER A CA 1
ATOM 1547 C C . SER A 1 188 ? 4.588 -6.548 17.476 1.00 87.50 188 SER A C 1
ATOM 1549 O O . SER A 1 188 ? 4.368 -5.588 18.220 1.00 87.50 188 SER A O 1
ATOM 1551 N N . TYR A 1 189 ? 3.964 -6.715 16.313 1.00 92.25 189 TYR A N 1
ATOM 1552 C CA . TYR A 1 189 ? 2.989 -5.777 15.767 1.00 92.25 189 TYR A CA 1
ATOM 1553 C C . TYR A 1 189 ? 1.873 -5.450 16.784 1.00 92.25 189 TYR A C 1
ATOM 1555 O O . TYR A 1 189 ? 1.333 -6.343 17.435 1.00 92.25 189 TYR A O 1
ATOM 1563 N N . LEU A 1 190 ? 1.574 -4.151 16.934 1.00 90.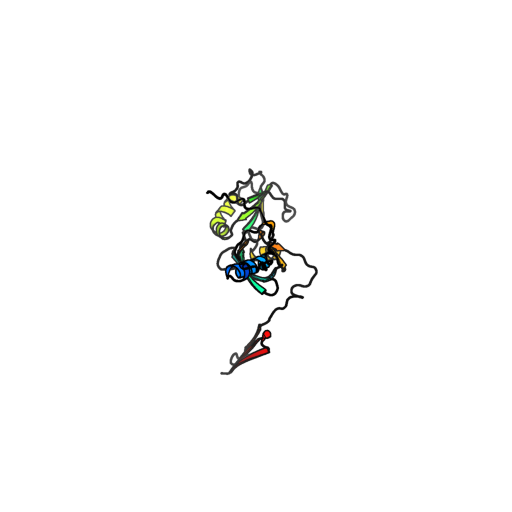06 190 LEU A N 1
ATOM 1564 C CA . LEU A 1 190 ? 0.580 -3.548 17.846 1.00 90.06 190 LEU A CA 1
ATOM 1565 C C . LEU A 1 190 ? 0.794 -3.747 19.358 1.00 90.06 190 LEU A C 1
ATOM 1567 O O . LEU A 1 190 ? -0.031 -3.277 20.137 1.00 90.06 190 LEU A O 1
ATOM 1571 N N . ARG A 1 191 ? 1.893 -4.365 19.808 1.00 86.44 191 ARG A N 1
ATOM 1572 C CA . ARG A 1 191 ? 2.090 -4.700 21.233 1.00 86.44 191 ARG A CA 1
ATOM 1573 C C . ARG A 1 191 ? 2.007 -3.497 22.179 1.00 86.44 191 ARG A C 1
ATOM 1575 O O . ARG A 1 191 ? 1.424 -3.609 23.251 1.00 86.44 191 ARG A O 1
ATOM 1582 N N . ASN A 1 192 ? 2.581 -2.366 21.777 1.00 84.50 192 ASN A N 1
ATOM 1583 C CA . ASN A 1 192 ? 2.655 -1.148 22.591 1.00 84.50 192 ASN A CA 1
ATOM 1584 C C . ASN A 1 192 ? 1.530 -0.145 22.273 1.00 84.50 192 ASN A C 1
ATOM 1586 O O . ASN A 1 192 ? 1.576 1.003 22.713 1.00 84.50 192 ASN A O 1
ATOM 1590 N N . GLN A 1 193 ? 0.528 -0.556 21.490 1.00 85.00 193 GLN A N 1
ATOM 1591 C CA . GLN A 1 193 ? -0.536 0.324 21.023 1.00 85.00 193 GLN A CA 1
ATOM 1592 C C . GLN A 1 193 ? -1.809 0.143 21.853 1.00 85.00 193 GLN A C 1
ATOM 1594 O O . GLN A 1 193 ? -2.288 -0.970 22.062 1.00 85.00 193 GLN A O 1
ATOM 1599 N N . ASN A 1 194 ? -2.388 1.255 22.311 1.00 83.00 194 ASN A N 1
ATOM 1600 C CA . ASN A 1 194 ? -3.602 1.243 23.124 1.00 83.00 194 ASN A CA 1
ATOM 1601 C C . ASN A 1 194 ? -4.859 1.291 22.241 1.00 83.00 194 ASN A C 1
ATOM 1603 O O . ASN A 1 194 ? -5.474 2.344 22.055 1.00 83.00 194 ASN A O 1
ATOM 1607 N N . LEU A 1 195 ? -5.227 0.145 21.666 1.00 84.75 195 LEU A N 1
ATOM 1608 C CA . LEU A 1 195 ? -6.414 0.026 20.826 1.00 84.75 195 LEU A CA 1
ATOM 1609 C C . LEU A 1 195 ? -7.687 -0.110 21.666 1.00 84.75 195 LEU A C 1
ATOM 1611 O O . LEU A 1 195 ? -7.817 -0.953 22.553 1.00 84.75 195 LEU A O 1
ATOM 1615 N N . LYS A 1 196 ? -8.673 0.725 21.343 1.00 86.81 196 LYS A N 1
ATOM 1616 C CA . LYS A 1 196 ? -10.019 0.637 21.909 1.00 86.81 196 LYS A CA 1
ATOM 1617 C C . LYS A 1 196 ? -10.854 -0.295 21.042 1.00 86.81 196 LYS A C 1
ATOM 1619 O O . LYS A 1 196 ? -11.064 -0.019 19.865 1.00 86.81 196 LYS A O 1
ATOM 1624 N N . HIS A 1 197 ? -11.361 -1.368 21.635 1.00 86.25 197 HIS A N 1
ATOM 1625 C CA . HIS A 1 197 ? -12.153 -2.365 20.921 1.00 86.25 197 HIS A CA 1
ATOM 1626 C C . HIS A 1 197 ? -13.649 -2.213 21.211 1.00 86.25 197 HIS A C 1
ATOM 1628 O O . HIS A 1 197 ? -14.067 -1.998 22.353 1.00 86.25 197 HIS A O 1
ATOM 1634 N N . ILE A 1 198 ? -14.452 -2.365 20.160 1.00 93.12 198 ILE A N 1
ATOM 1635 C CA . ILE A 1 198 ? -15.894 -2.598 20.235 1.00 93.12 198 ILE A CA 1
ATOM 1636 C C . ILE A 1 198 ? -16.123 -3.999 19.679 1.00 93.12 198 ILE A C 1
ATOM 1638 O O . ILE A 1 198 ? -15.685 -4.294 18.568 1.00 93.12 198 ILE A O 1
ATOM 1642 N N . PHE A 1 199 ? -16.777 -4.861 20.451 1.00 95.06 199 PHE A N 1
ATOM 1643 C CA . PHE A 1 199 ? -17.058 -6.231 20.035 1.00 95.06 199 PHE A CA 1
ATOM 1644 C C . PHE A 1 199 ? -18.545 -6.383 19.732 1.00 95.06 199 PHE A C 1
ATOM 1646 O O . PHE A 1 199 ? -19.389 -6.043 20.562 1.00 95.06 199 PHE A O 1
ATOM 1653 N N . LEU A 1 200 ? -18.860 -6.885 18.539 1.00 96.19 200 LEU A N 1
ATOM 1654 C CA . LEU A 1 200 ? -20.219 -7.208 18.125 1.00 96.19 200 LEU A CA 1
ATOM 1655 C C . LEU A 1 200 ? -20.354 -8.728 18.029 1.00 96.19 200 LEU A C 1
ATOM 1657 O O . LEU A 1 200 ? -19.789 -9.359 17.140 1.00 96.19 200 LEU A O 1
ATOM 1661 N N . TYR A 1 201 ? -21.114 -9.299 18.953 1.00 96.31 201 TYR A N 1
ATOM 1662 C CA . TYR A 1 201 ? -21.546 -10.685 18.921 1.00 96.31 201 TYR A CA 1
ATOM 1663 C C . TYR A 1 201 ? -22.891 -10.793 18.213 1.00 96.31 201 TYR A C 1
ATOM 1665 O O . TYR A 1 201 ? -23.799 -9.997 18.461 1.00 96.31 201 TYR A O 1
ATOM 1673 N N . HIS A 1 202 ? -23.033 -11.809 17.374 1.00 95.56 202 HIS A N 1
ATOM 1674 C CA . HIS A 1 202 ? -24.276 -12.107 16.688 1.00 95.56 202 HIS A CA 1
ATOM 1675 C C . HIS A 1 202 ? -24.441 -13.618 16.548 1.00 95.56 202 HIS A C 1
ATOM 1677 O O . HIS A 1 202 ? -23.532 -14.307 16.082 1.00 95.56 202 HIS A O 1
ATOM 1683 N N . HIS A 1 203 ? -25.607 -14.124 16.944 1.00 95.88 203 HIS A N 1
ATOM 1684 C CA . HIS A 1 203 ? -25.940 -15.539 16.860 1.00 95.88 203 HIS A CA 1
ATOM 1685 C C . HIS A 1 203 ? -27.421 -15.745 16.542 1.00 95.88 203 HIS A C 1
ATOM 1687 O O . HIS A 1 203 ? -28.289 -15.110 17.140 1.00 95.88 203 HIS A O 1
ATOM 1693 N N . TRP A 1 204 ? -27.703 -16.680 15.637 1.00 96.69 204 TRP A N 1
ATOM 1694 C CA . TRP A 1 204 ? -29.053 -17.152 15.331 1.00 96.69 204 TRP A CA 1
ATOM 1695 C C . TRP A 1 204 ? -29.297 -18.513 15.970 1.00 96.69 204 TRP A C 1
ATOM 1697 O O . TRP A 1 204 ? -28.418 -19.371 15.965 1.00 96.69 204 TRP A O 1
ATOM 1707 N N . SER A 1 205 ? -30.512 -18.747 16.461 1.00 94.44 205 SER A N 1
ATOM 1708 C CA . SER A 1 205 ? -30.940 -20.094 16.831 1.00 94.44 205 SER A CA 1
ATOM 1709 C C . SER A 1 205 ? -30.964 -21.015 15.608 1.00 94.44 205 SER A C 1
ATOM 1711 O O . SER A 1 205 ? -31.146 -20.568 14.474 1.00 94.44 205 SER A O 1
ATOM 1713 N N . ALA A 1 206 ? -30.844 -22.327 15.835 1.00 92.12 206 ALA A N 1
ATOM 1714 C CA . ALA A 1 206 ? -30.823 -23.325 14.762 1.00 92.12 206 ALA A CA 1
ATOM 1715 C C . ALA A 1 206 ? -32.050 -23.242 13.831 1.00 92.12 206 ALA A C 1
ATOM 1717 O O . ALA A 1 206 ? -31.932 -23.402 12.621 1.00 92.12 206 ALA A O 1
ATOM 1718 N N . ASN A 1 207 ? -33.222 -22.928 14.387 1.00 91.81 207 ASN A N 1
ATOM 1719 C CA . ASN A 1 207 ? -34.472 -22.763 13.642 1.00 91.81 207 ASN A CA 1
ATOM 1720 C C . ASN A 1 207 ? -34.672 -21.351 13.046 1.00 91.81 207 ASN A C 1
ATOM 1722 O O . ASN A 1 207 ? -35.731 -21.087 12.481 1.00 91.81 207 ASN A O 1
ATOM 1726 N N . LYS A 1 208 ? -33.697 -20.440 13.198 1.00 89.50 208 LYS A N 1
ATOM 1727 C CA . LYS A 1 208 ? -33.740 -19.025 12.776 1.00 89.50 208 LYS A CA 1
ATOM 1728 C C . LYS A 1 208 ? -34.965 -18.233 13.260 1.00 89.50 208 LYS A C 1
ATOM 1730 O O . LYS A 1 208 ? -35.318 -17.218 12.667 1.00 89.50 208 LYS A O 1
ATOM 1735 N N . GLN A 1 209 ? -35.611 -18.680 14.335 1.00 92.44 209 GLN A N 1
ATOM 1736 C CA . GLN A 1 209 ? -36.731 -17.956 14.948 1.00 92.44 209 GLN A CA 1
ATOM 1737 C C . GLN A 1 209 ? -36.261 -16.945 15.992 1.00 92.44 209 GLN A C 1
ATOM 1739 O O . GLN A 1 209 ? -36.949 -15.963 16.249 1.00 92.44 209 GLN A O 1
ATOM 1744 N N . ARG A 1 210 ? -35.072 -17.166 16.565 1.00 94.56 210 ARG A N 1
ATOM 1745 C CA . ARG A 1 210 ? -34.489 -16.312 17.595 1.00 94.56 210 ARG A CA 1
ATOM 1746 C C . ARG A 1 210 ? -33.117 -15.825 17.171 1.00 94.56 210 ARG A C 1
ATOM 1748 O O . ARG A 1 210 ? -32.343 -16.580 16.578 1.00 94.56 210 ARG A O 1
ATOM 1755 N N . ALA A 1 211 ? -32.795 -14.590 17.521 1.00 95.88 211 ALA A N 1
ATOM 1756 C CA . ALA A 1 211 ? -31.453 -14.049 17.358 1.00 95.88 211 ALA A CA 1
ATOM 1757 C C . ALA A 1 211 ? -31.010 -13.339 18.630 1.00 95.88 211 ALA A C 1
ATOM 1759 O O . ALA A 1 211 ? -31.814 -12.728 19.331 1.00 95.88 211 ALA A O 1
ATOM 1760 N N . MET A 1 212 ? -29.714 -13.393 18.902 1.00 96.00 212 MET A N 1
ATOM 1761 C CA . MET A 1 212 ? -29.081 -12.628 19.961 1.00 96.00 212 MET A CA 1
ATOM 1762 C C . MET A 1 212 ? -27.991 -11.757 19.352 1.00 96.00 212 MET A C 1
ATOM 1764 O O . MET A 1 212 ? -27.109 -12.246 18.642 1.00 96.00 212 MET A O 1
ATOM 1768 N N . TRP A 1 213 ? -28.050 -10.469 19.662 1.00 97.12 213 TRP A N 1
ATOM 1769 C CA . TRP A 1 213 ? -27.024 -9.494 19.335 1.00 97.12 213 TRP A CA 1
ATOM 1770 C C . TRP A 1 213 ? -26.455 -8.938 20.634 1.00 97.12 213 TRP A C 1
ATOM 1772 O O . TRP A 1 213 ? -27.204 -8.504 21.507 1.00 97.12 213 TRP A O 1
ATOM 1782 N N . GLY A 1 214 ? -25.135 -8.950 20.770 1.00 96.69 214 GLY A N 1
ATOM 1783 C CA . GLY A 1 214 ? -24.432 -8.362 21.905 1.00 96.69 214 GLY A CA 1
ATOM 1784 C C . GLY A 1 214 ? -23.434 -7.324 21.416 1.00 96.69 214 GLY A C 1
ATOM 1785 O O . GLY A 1 214 ? -22.463 -7.680 20.758 1.00 96.69 214 GLY A O 1
ATOM 1786 N N . LEU A 1 215 ? -23.650 -6.051 21.733 1.00 96.81 215 LEU A N 1
ATOM 1787 C CA . LEU A 1 215 ? -22.698 -4.974 21.475 1.00 96.81 215 LEU A CA 1
ATOM 1788 C C . LEU A 1 215 ? -21.958 -4.638 22.771 1.00 96.81 215 LEU A C 1
ATOM 1790 O O . LEU A 1 215 ? -22.546 -4.091 23.704 1.00 96.81 215 LEU A O 1
ATOM 1794 N N . PHE A 1 216 ? -20.664 -4.934 22.819 1.00 95.88 216 PHE A N 1
ATOM 1795 C CA . PHE A 1 216 ? -19.806 -4.713 23.977 1.00 95.88 216 PHE A CA 1
ATOM 1796 C C . PHE A 1 216 ? -18.877 -3.528 23.713 1.00 95.88 216 PHE A C 1
ATOM 1798 O O . PHE A 1 216 ? -17.997 -3.567 22.850 1.00 95.88 216 PHE A O 1
ATOM 1805 N N . LEU A 1 217 ? -19.082 -2.458 24.475 1.00 94.00 217 LEU A N 1
ATOM 1806 C CA . LEU A 1 217 ? -18.343 -1.206 24.389 1.00 94.00 217 LEU A CA 1
ATOM 1807 C C . LEU A 1 217 ? -17.275 -1.186 25.490 1.00 94.00 217 LEU A C 1
ATOM 1809 O O . LEU A 1 217 ? -17.516 -0.690 26.596 1.00 94.00 217 LEU A O 1
ATOM 1813 N N . GLY A 1 218 ? -16.093 -1.729 25.182 1.00 87.44 218 GLY A N 1
ATOM 1814 C CA . GLY A 1 218 ? -14.966 -1.830 26.117 1.00 87.44 218 GLY A CA 1
ATOM 1815 C C . GLY A 1 218 ? -14.605 -0.503 26.805 1.00 87.44 218 GLY A C 1
ATOM 1816 O O . GLY A 1 218 ? -14.574 -0.464 28.036 1.00 87.44 218 GLY A O 1
ATOM 1817 N N . PRO A 1 219 ? -14.423 0.612 26.063 1.00 86.75 219 PRO A N 1
ATOM 1818 C CA . PRO A 1 219 ? -14.034 1.897 26.649 1.00 86.75 219 PRO A CA 1
ATOM 1819 C C . PRO A 1 219 ? -15.031 2.456 27.668 1.00 86.75 219 PRO A C 1
ATOM 1821 O O . PRO A 1 219 ? -14.622 3.067 28.650 1.00 86.75 219 PRO A O 1
ATOM 1824 N N . SER A 1 220 ? -16.332 2.244 27.452 1.00 91.56 220 SER A N 1
ATOM 1825 C CA . SER A 1 220 ? -17.377 2.708 28.371 1.00 91.56 220 SER A CA 1
ATOM 1826 C C . SER A 1 220 ? -17.780 1.663 29.412 1.00 91.56 220 SER A C 1
ATOM 1828 O O . SER A 1 220 ? -18.651 1.954 30.224 1.00 91.56 220 SER A O 1
ATOM 1830 N N . LYS A 1 221 ? -17.205 0.449 29.376 1.00 90.25 221 LYS A N 1
ATOM 1831 C CA . LYS A 1 221 ? -17.607 -0.700 30.210 1.00 90.25 221 LYS A CA 1
ATOM 1832 C C . LYS A 1 221 ? -19.122 -0.964 30.171 1.00 90.25 221 LYS A C 1
ATOM 1834 O O . LYS A 1 221 ? -19.737 -1.277 31.187 1.00 90.25 221 LYS A O 1
ATOM 1839 N N . ARG A 1 222 ? -19.734 -0.803 28.992 1.00 94.38 222 ARG A N 1
ATOM 1840 C CA . ARG A 1 222 ? -21.178 -0.998 28.767 1.00 94.38 222 ARG A CA 1
ATOM 1841 C C . ARG A 1 222 ? -21.400 -2.114 27.761 1.00 94.38 222 ARG A C 1
ATOM 1843 O O . ARG A 1 222 ? -20.630 -2.247 26.815 1.00 94.38 222 ARG A O 1
ATOM 1850 N N . ALA A 1 223 ? -22.472 -2.873 27.943 1.00 96.00 223 ALA A N 1
ATOM 1851 C CA . ALA A 1 223 ? -22.925 -3.862 26.979 1.00 96.00 223 ALA A CA 1
ATOM 1852 C C . ALA A 1 223 ? -24.409 -3.645 26.678 1.00 96.00 223 ALA A C 1
ATOM 1854 O O . ALA A 1 223 ? -25.191 -3.339 27.579 1.00 96.00 223 ALA A O 1
ATOM 1855 N N . HIS A 1 224 ? -24.781 -3.797 25.413 1.00 96.50 224 HIS A N 1
ATOM 1856 C CA . HIS A 1 224 ? -26.161 -3.778 24.951 1.00 96.50 224 HIS A CA 1
ATOM 1857 C C . HIS A 1 224 ? -26.489 -5.151 24.385 1.00 96.50 224 HIS A C 1
ATOM 1859 O O . HIS A 1 224 ? -25.816 -5.617 23.468 1.00 96.50 224 HIS A O 1
ATOM 1865 N N . ILE A 1 225 ? -27.503 -5.800 24.946 1.00 96.50 225 ILE A N 1
ATOM 1866 C CA . ILE A 1 225 ? -27.951 -7.119 24.514 1.00 96.50 225 ILE A CA 1
ATOM 1867 C C . ILE A 1 225 ? -29.345 -6.957 23.928 1.00 96.50 225 ILE A C 1
ATOM 1869 O O . ILE A 1 225 ? -30.249 -6.467 24.602 1.00 96.50 225 ILE A O 1
ATOM 1873 N N . PHE A 1 226 ? -29.505 -7.372 22.679 1.00 96.12 226 PHE A N 1
ATOM 1874 C CA . PHE A 1 226 ? -30.780 -7.391 21.983 1.00 96.12 226 PHE A CA 1
ATOM 1875 C C . PHE A 1 226 ? -31.140 -8.839 21.683 1.00 96.12 226 PHE A C 1
ATOM 1877 O O . PHE A 1 226 ? -30.367 -9.566 21.054 1.00 96.12 226 PHE A O 1
ATOM 1884 N N . VAL A 1 227 ? -32.314 -9.251 22.146 1.00 95.31 227 VAL A N 1
ATOM 1885 C CA . VAL A 1 227 ? -32.873 -10.572 21.874 1.00 95.31 227 VAL A CA 1
ATOM 1886 C C . VAL A 1 227 ? -34.068 -10.381 20.958 1.00 95.31 227 VAL A C 1
ATOM 1888 O O . VAL A 1 227 ? -34.984 -9.625 21.272 1.00 95.31 227 VAL A O 1
ATOM 1891 N N . LEU A 1 228 ? -34.030 -11.049 19.814 1.00 94.06 228 LEU A N 1
ATOM 1892 C CA . LEU A 1 228 ? -35.174 -11.217 18.938 1.00 94.06 228 LEU A CA 1
ATOM 1893 C C . LEU A 1 228 ? -35.811 -12.559 19.289 1.00 94.06 228 LEU A C 1
ATOM 1895 O O . LEU A 1 228 ? -35.182 -13.598 19.088 1.00 94.06 228 LEU A O 1
ATOM 1899 N N . ASP A 1 229 ? -37.033 -12.518 19.805 1.00 88.81 229 ASP A N 1
ATOM 1900 C CA . ASP A 1 229 ? -37.899 -13.680 20.001 1.00 88.81 229 ASP A CA 1
ATOM 1901 C C . ASP A 1 229 ? -39.215 -13.381 19.277 1.00 88.81 229 ASP A C 1
ATOM 1903 O O . ASP A 1 229 ? -39.766 -12.290 19.444 1.00 88.81 229 ASP A O 1
ATOM 1907 N N . LYS A 1 230 ? -39.635 -14.287 18.393 1.00 73.81 230 LYS A N 1
ATOM 1908 C CA . LYS A 1 230 ? -40.865 -14.165 17.602 1.00 73.81 230 LYS A CA 1
ATOM 1909 C C . LYS A 1 230 ? -41.993 -14.955 18.238 1.00 73.81 230 LYS A C 1
ATOM 1911 O O . LYS A 1 230 ? -41.724 -16.099 18.666 1.00 73.81 230 LYS A O 1
#

Organism: NCBI:txid1563983

Nearest PDB structures (foldseek):
  8xgc-assembly1_8  TM=7.281E-01  e=3.532E-10  Saccharomyces cerevisiae
  7pmn-assembly1_Q  TM=7.777E-01  e=1.438E-06  Saccharomyces cerevisiae
  7qhs-assembly1_G  TM=7.313E-01  e=1.147E-06  Saccharomyces cerevisiae
  8p63-assembly1_G  TM=6.983E-01  e=1.438E-06  Saccharomyces cerevisiae
  1viw-assembly1_B  TM=5.773E-01  e=3.292E+00  Phaseolus vulgaris

InterPro domains:
  IPR029703 DNA polymerase epsilon catalytic subunit [PTHR10670] (3-229)

Sequence (230 aa):
SRKKKKLRSAEDSAEIPRGLVRNMETSTLSGFLRKAQRKLIDSPWHILQVVETHEPGHFRLWALVDQELHQIRLIVPRIFYVNTRKERPDPGPADLWKKCQKILPRSRPVFNLYQYTVPEDLYQKHSQNLMESVSHPENEGIYETQMPLLFRVLLNLGCICSVDTRSTKSESDTFYLHQLQLITTTESYLRNQNLKHIFLYHHWSANKQRAMWGLFLGPSKRAHIFVLDK

Foldseek 3Di:
DDDDDDDDDDDDDDDDPPPDPPVPLCVDPNSVLVVVVVQQAVWKWQWPDWADDPDFQWIFTWTQGPLDTDTFIEGFWQKKKWAFQDDDDQDDPPAQKDFDDDQDPPRDDRHTMIIGTHRRVVCVVCVPVVVVVSPDPRIPDMGRNVPDRVVVLCVFAPRMKHFDPVPDPDSDSYDYSVRIGHDDDPDDRCPPHDDFDWDWDWDADPVNQKIWIWIQGRVVRDIDIDIRHD

Solvent-accessible surface area (backbone atoms only — not comparable to full-atom values): 14046 Å² total; per-residue (Å²): 138,86,89,81,89,84,85,79,93,77,92,77,92,76,85,76,79,82,71,79,85,69,71,68,64,68,80,42,74,66,32,53,51,53,51,54,51,45,49,61,48,78,38,60,30,41,53,77,46,79,40,81,53,98,49,66,39,34,28,46,32,35,26,39,40,90,80,40,82,42,80,32,43,36,38,42,58,45,54,34,38,41,30,19,71,62,82,74,76,85,68,55,95,84,50,54,45,43,83,54,89,78,88,47,82,91,74,46,86,79,69,36,35,31,42,35,56,37,55,31,56,59,44,67,76,41,44,65,63,50,53,54,68,57,64,38,88,56,40,78,45,77,41,55,78,84,58,56,67,68,60,51,49,46,73,54,30,60,54,30,26,32,48,44,80,90,67,74,83,66,96,56,67,57,45,48,57,87,40,45,39,53,54,91,69,92,66,67,86,69,71,92,54,81,78,82,58,73,47,77,48,76,49,67,44,97,84,65,61,34,37,42,37,37,43,37,37,58,86,76,76,44,74,48,78,47,75,48,77,119